Protein AF-A0A3B1D543-F1 (afdb_monomer_lite)

Secondary structure (DSSP, 8-state):
--HHHHHHHHH---BSS---HHHH-HHHHHHHHT-TTEEEEE-SSHHHHHHHHHHHHHS---EEEEEEEE-S-EES-THHHHHHHHHHHHHHHTTT-EEPPPEEEE-HHHHHHHHTTTHHHHHHHHS---HHHHHHHHHHHTHHHHHHHTT--EEE----S-BTTB--GGGSHHHHHHHHHHHHTTT-EEE-TTTT---HHHHHHHHTS---TTTTS-EETTTTTTB-TTS-B---HHHHHHHIIIIIHHHHHHHHHHH-

pLDDT: mean 94.17, std 5.95, range [61.88, 98.75]

Structure (mmCIF, N/CA/C/O backbone):
data_AF-A0A3B1D543-F1
#
_entry.id   AF-A0A3B1D543-F1
#
loop_
_atom_site.group_PDB
_atom_site.id
_atom_site.type_symbol
_atom_site.label_atom_id
_atom_site.label_alt_id
_atom_site.label_comp_id
_atom_site.label_asym_id
_atom_site.label_entity_id
_atom_site.label_seq_id
_atom_site.pdbx_PDB_ins_code
_atom_site.Cartn_x
_atom_site.Cartn_y
_atom_site.Cartn_z
_atom_site.occupancy
_atom_site.B_iso_or_equiv
_atom_site.auth_seq_id
_atom_site.auth_comp_id
_atom_site.auth_asym_id
_atom_site.auth_atom_id
_atom_site.pdbx_PDB_model_num
ATOM 1 N N . MET A 1 1 ? -8.287 19.938 5.414 1.00 77.94 1 MET A N 1
ATOM 2 C CA . MET A 1 1 ? -7.237 19.058 5.965 1.00 77.94 1 MET A CA 1
ATOM 3 C C . MET A 1 1 ? -6.739 19.646 7.271 1.00 77.94 1 MET A C 1
ATOM 5 O O . MET A 1 1 ? -6.562 20.858 7.320 1.00 77.94 1 MET A O 1
ATOM 9 N N . HIS A 1 2 ? -6.564 18.822 8.304 1.00 84.88 2 HIS A N 1
ATOM 10 C CA . HIS A 1 2 ? -6.020 19.250 9.598 1.00 84.88 2 HIS A CA 1
ATOM 11 C C . HIS A 1 2 ? -4.551 19.682 9.467 1.00 84.88 2 HIS A C 1
ATOM 13 O O . HIS A 1 2 ? -3.841 19.200 8.579 1.00 84.88 2 HIS A O 1
ATOM 19 N N . ARG A 1 3 ? -4.102 20.604 10.326 1.00 92.00 3 ARG A N 1
ATOM 20 C CA . ARG A 1 3 ? -2.751 21.189 10.271 1.00 92.00 3 ARG A CA 1
ATOM 21 C C . ARG A 1 3 ? -1.672 20.125 10.479 1.00 92.00 3 ARG A C 1
ATOM 23 O O . ARG A 1 3 ? -0.671 20.126 9.776 1.00 92.00 3 ARG A O 1
ATOM 30 N N . GLU A 1 4 ? -1.927 19.195 11.385 1.00 93.88 4 GLU A N 1
ATOM 31 C CA . GLU A 1 4 ? -1.049 18.090 11.759 1.00 93.88 4 GLU A CA 1
ATOM 32 C C . GLU A 1 4 ? -0.815 17.141 10.573 1.00 93.88 4 GLU A C 1
ATOM 34 O O . GLU A 1 4 ? 0.304 16.710 10.306 1.00 93.88 4 GLU A O 1
ATOM 39 N N . ILE A 1 5 ? -1.865 16.874 9.787 1.00 93.06 5 ILE A N 1
ATOM 40 C CA . ILE A 1 5 ? -1.767 16.061 8.567 1.00 93.06 5 ILE A CA 1
ATOM 41 C C . ILE A 1 5 ? -0.915 16.779 7.515 1.00 93.06 5 ILE A C 1
ATOM 43 O O . ILE A 1 5 ? -0.075 16.153 6.874 1.00 93.06 5 ILE A O 1
ATOM 47 N N . LEU A 1 6 ? -1.104 18.090 7.333 1.00 91.81 6 LEU A N 1
ATOM 48 C CA . LEU A 1 6 ? -0.293 18.870 6.392 1.00 91.81 6 LEU A CA 1
ATOM 49 C C . LEU A 1 6 ? 1.190 18.858 6.775 1.00 91.81 6 LEU A C 1
ATOM 51 O O . LEU A 1 6 ? 2.040 18.765 5.891 1.00 91.81 6 LEU A O 1
ATOM 55 N N . GLU A 1 7 ? 1.495 18.920 8.069 1.00 94.62 7 GLU A N 1
ATOM 56 C CA . GLU A 1 7 ? 2.861 18.844 8.583 1.00 94.62 7 GLU A CA 1
ATOM 57 C C . GLU A 1 7 ? 3.508 17.489 8.273 1.00 94.62 7 GLU A C 1
ATOM 59 O O . GLU A 1 7 ? 4.605 17.454 7.715 1.00 94.62 7 GLU A O 1
ATOM 64 N N . ILE A 1 8 ? 2.797 16.381 8.520 1.00 95.31 8 ILE A N 1
ATOM 65 C CA . ILE A 1 8 ? 3.256 15.033 8.149 1.00 95.31 8 ILE A CA 1
ATOM 66 C C . ILE A 1 8 ? 3.513 14.942 6.644 1.00 95.31 8 ILE A C 1
ATOM 68 O O . ILE A 1 8 ? 4.570 14.487 6.219 1.00 95.31 8 ILE A O 1
ATOM 72 N N . LEU A 1 9 ? 2.563 15.378 5.816 1.00 92.44 9 LEU A N 1
ATOM 73 C CA . LEU A 1 9 ? 2.660 15.211 4.365 1.00 92.44 9 LEU A CA 1
ATOM 74 C C . LEU A 1 9 ? 3.742 16.094 3.727 1.00 92.44 9 LEU A C 1
ATOM 76 O O . LEU A 1 9 ? 4.279 15.725 2.678 1.00 92.44 9 LEU A O 1
ATOM 80 N N . SER A 1 10 ? 4.058 17.229 4.360 1.00 92.12 10 SER A N 1
ATOM 81 C CA . SER A 1 10 ? 5.104 18.158 3.915 1.00 92.12 10 SER A CA 1
ATOM 82 C C . SER A 1 10 ? 6.494 17.702 4.349 1.00 92.12 10 SER A C 1
ATOM 84 O O . SER A 1 10 ? 7.403 17.670 3.525 1.00 92.12 10 SER A O 1
ATOM 86 N N . ASN A 1 11 ? 6.653 17.320 5.620 1.00 95.00 11 ASN A N 1
ATOM 87 C CA . ASN A 1 11 ? 7.953 16.942 6.180 1.00 95.00 11 ASN A CA 1
ATOM 88 C C . ASN A 1 11 ? 8.312 15.477 5.925 1.00 95.00 11 ASN A C 1
ATOM 90 O O . ASN A 1 11 ? 9.488 15.134 5.964 1.00 95.00 11 ASN A O 1
ATOM 94 N N . LYS A 1 12 ? 7.309 14.629 5.662 1.00 95.62 12 LYS A N 1
ATOM 95 C CA . LYS A 1 12 ? 7.443 13.189 5.411 1.00 95.62 12 LYS A CA 1
ATOM 96 C C . LYS A 1 12 ? 8.339 12.506 6.457 1.00 95.62 12 LYS A C 1
ATOM 98 O O . LYS A 1 12 ? 9.379 11.984 6.080 1.00 95.62 12 LYS A O 1
ATOM 103 N N . PRO A 1 13 ? 7.993 12.556 7.756 1.00 96.50 13 PRO A N 1
ATOM 104 C CA . PRO A 1 13 ? 8.809 11.942 8.808 1.00 96.50 13 PRO A CA 1
ATOM 105 C C . PRO A 1 13 ? 8.854 10.400 8.711 1.00 96.50 13 PRO A C 1
ATOM 107 O O . PRO A 1 13 ? 8.296 9.794 7.806 1.00 96.50 13 PRO A O 1
ATOM 110 N N . GLU A 1 14 ? 9.516 9.736 9.654 1.00 96.06 14 GLU A N 1
ATOM 111 C CA . GLU A 1 14 ? 9.349 8.291 9.856 1.00 96.06 14 GLU A CA 1
ATOM 112 C C . GLU A 1 14 ? 8.098 8.052 10.721 1.00 96.06 14 GLU A C 1
ATOM 114 O O . GLU A 1 14 ? 8.035 8.493 11.868 1.00 96.06 14 GLU A O 1
ATOM 119 N N . ILE A 1 15 ? 7.081 7.383 10.172 1.00 96.94 15 ILE A N 1
ATOM 120 C CA . ILE A 1 15 ? 5.836 6.997 10.853 1.00 96.94 15 ILE A CA 1
ATOM 121 C C . ILE A 1 15 ? 5.544 5.533 10.522 1.00 96.94 15 ILE A C 1
ATOM 123 O O . ILE A 1 15 ? 4.841 5.216 9.556 1.00 96.94 15 ILE A O 1
ATOM 127 N N . VAL A 1 16 ? 6.112 4.647 11.342 1.00 94.88 16 VAL A N 1
ATOM 128 C CA . VAL A 1 16 ? 5.985 3.190 11.189 1.00 94.88 16 VAL A CA 1
ATOM 129 C C . VAL A 1 16 ? 5.524 2.516 12.482 1.00 94.88 16 VAL A C 1
ATOM 131 O O . VAL A 1 16 ? 4.575 1.737 12.448 1.00 94.88 16 VAL A O 1
ATOM 134 N N . THR A 1 17 ? 6.164 2.828 13.614 1.00 91.31 17 THR A N 1
ATOM 135 C CA . THR A 1 17 ? 5.837 2.269 14.944 1.00 91.31 17 THR A CA 1
ATOM 136 C C . THR A 1 17 ? 5.579 3.338 16.010 1.00 91.31 17 THR A C 1
ATOM 138 O O . THR A 1 17 ? 4.796 3.111 16.929 1.00 91.31 17 THR A O 1
ATOM 141 N N . GLY A 1 18 ? 6.184 4.524 15.878 1.00 90.88 18 GLY A N 1
ATOM 142 C CA . GLY A 1 18 ? 5.931 5.687 16.732 1.00 90.88 18 GLY A CA 1
ATOM 143 C C . GLY A 1 18 ? 4.848 6.589 16.146 1.00 90.88 18 GLY A C 1
ATOM 144 O O . GLY A 1 18 ? 5.127 7.407 15.270 1.00 90.88 18 GLY A O 1
ATOM 145 N N . PHE A 1 19 ? 3.612 6.444 16.620 1.00 95.69 19 PHE A N 1
ATOM 146 C CA . PHE A 1 19 ? 2.484 7.249 16.157 1.00 95.69 19 PHE A CA 1
ATOM 147 C C . PHE A 1 19 ? 2.204 8.421 17.106 1.00 95.69 19 PHE A C 1
ATOM 149 O O . PHE A 1 19 ? 2.215 8.229 18.319 1.00 95.69 19 PHE A O 1
ATOM 156 N N . PRO A 1 20 ? 1.896 9.625 16.590 1.00 94.94 20 PRO A N 1
ATOM 157 C CA . PRO A 1 20 ? 1.329 10.686 17.411 1.00 94.94 20 PRO A CA 1
ATOM 158 C C . PRO A 1 20 ? 0.019 10.235 18.070 1.00 94.94 20 PRO A C 1
ATOM 160 O O . PRO A 1 20 ? -0.836 9.653 17.396 1.00 94.94 20 PRO A O 1
ATOM 163 N N . ASP A 1 21 ? -0.176 10.576 19.347 1.00 95.06 21 ASP A N 1
ATOM 164 C CA . ASP A 1 21 ? -1.349 10.153 20.132 1.00 95.06 21 ASP A CA 1
ATOM 165 C C . ASP A 1 21 ? -2.684 10.524 19.479 1.00 95.06 21 ASP A C 1
ATOM 167 O O . ASP A 1 21 ? -3.642 9.752 19.516 1.00 95.06 21 ASP A O 1
ATOM 171 N N . TRP A 1 22 ? -2.749 11.691 18.832 1.00 94.69 22 TRP A N 1
ATOM 172 C CA . TRP A 1 22 ? -3.954 12.145 18.134 1.00 94.69 22 TRP A CA 1
ATOM 173 C C . TRP A 1 22 ? -4.319 11.260 16.932 1.00 94.69 22 TRP A C 1
ATOM 175 O O . TRP A 1 22 ? -5.478 11.238 16.522 1.00 94.69 22 TRP A O 1
ATOM 185 N N . MET A 1 23 ? -3.350 10.541 16.354 1.00 95.88 23 MET A N 1
ATOM 186 C CA . MET A 1 23 ? -3.563 9.645 15.221 1.00 95.88 23 MET A CA 1
ATOM 187 C C . MET A 1 23 ? -3.809 8.211 15.687 1.00 95.88 23 MET A C 1
ATOM 189 O O . MET A 1 23 ? -4.780 7.590 15.254 1.00 95.88 23 MET A O 1
ATOM 193 N N . LEU A 1 24 ? -2.953 7.671 16.558 1.00 96.94 24 LEU A N 1
ATOM 194 C CA . LEU A 1 24 ? -3.062 6.291 17.030 1.00 96.94 24 LEU A CA 1
ATOM 195 C C . LEU A 1 24 ? -2.466 6.139 18.440 1.00 96.94 24 LEU A C 1
ATOM 197 O O . LEU A 1 24 ? -1.329 5.707 18.597 1.00 96.94 24 LEU A O 1
ATOM 201 N N . SER A 1 25 ? -3.256 6.495 19.456 1.00 96.94 25 SER A N 1
ATOM 202 C CA . SER A 1 25 ? -2.901 6.328 20.871 1.00 96.94 25 SER A CA 1
ATOM 203 C C . SER A 1 25 ? -2.820 4.858 21.299 1.00 96.94 25 SER A C 1
ATOM 205 O O . SER A 1 25 ? -3.444 3.979 20.700 1.00 96.94 25 SER A O 1
ATOM 207 N N . GLU A 1 26 ? -2.143 4.592 22.418 1.00 96.62 26 GLU A N 1
ATOM 208 C CA . GLU A 1 26 ? -2.068 3.253 23.022 1.00 96.62 26 GLU A CA 1
ATOM 209 C C . GLU A 1 26 ? -3.454 2.673 23.356 1.00 96.62 26 GLU A C 1
ATOM 211 O O . GLU A 1 26 ? -3.742 1.514 23.055 1.00 96.62 26 GLU A O 1
ATOM 216 N N . SER A 1 27 ? -4.360 3.495 23.898 1.00 97.06 27 SER A N 1
ATOM 217 C CA . SER A 1 27 ? -5.745 3.086 24.170 1.00 97.06 27 SER A CA 1
ATOM 218 C C . SER A 1 27 ? -6.479 2.644 22.903 1.00 97.06 27 SER A C 1
ATOM 220 O O . SER A 1 27 ? -7.212 1.655 22.920 1.00 97.06 27 SER A O 1
ATOM 222 N N . ARG A 1 28 ? -6.247 3.341 21.785 1.00 97.12 28 ARG A N 1
ATOM 223 C CA . ARG A 1 28 ? -6.828 3.000 20.488 1.00 97.12 28 ARG A CA 1
ATOM 224 C C . ARG A 1 28 ? -6.210 1.726 19.917 1.00 97.12 28 ARG A C 1
ATOM 226 O O . ARG A 1 28 ? -6.941 0.919 19.356 1.00 97.12 28 ARG A O 1
ATOM 233 N N . ILE A 1 29 ? -4.903 1.520 20.078 1.00 97.94 29 ILE A N 1
ATOM 234 C CA . ILE A 1 29 ? -4.229 0.275 19.679 1.00 97.94 29 ILE A CA 1
ATOM 235 C C . ILE A 1 29 ? -4.833 -0.917 20.422 1.00 97.94 29 ILE A C 1
ATOM 237 O O . ILE A 1 29 ? -5.192 -1.901 19.782 1.00 97.94 29 ILE A O 1
ATOM 241 N N . ASN A 1 30 ? -4.997 -0.821 21.744 1.00 97.75 30 ASN A N 1
ATOM 242 C CA . ASN A 1 30 ? -5.574 -1.902 22.547 1.00 97.75 30 ASN A CA 1
ATOM 243 C C . ASN A 1 30 ? -7.013 -2.218 22.128 1.00 97.75 30 ASN A C 1
ATOM 245 O O . ASN A 1 30 ? -7.348 -3.381 21.933 1.00 97.75 30 ASN A O 1
ATOM 249 N N . TYR A 1 31 ? -7.826 -1.192 21.874 1.00 97.94 31 TYR A N 1
ATOM 250 C CA . TYR A 1 31 ? -9.176 -1.385 21.349 1.00 97.94 31 TYR A CA 1
ATOM 251 C C . TYR A 1 31 ? -9.186 -2.082 19.973 1.00 97.94 31 TYR A C 1
ATOM 253 O O . TYR A 1 31 ? -9.969 -3.000 19.737 1.00 97.94 31 TYR A O 1
ATOM 261 N N . LEU A 1 32 ? -8.291 -1.687 19.060 1.00 98.06 32 LEU A N 1
ATOM 262 C CA . LEU A 1 32 ? -8.185 -2.313 17.739 1.00 98.06 32 LEU A CA 1
ATOM 263 C C . LEU A 1 32 ? -7.720 -3.775 17.820 1.00 98.06 32 LEU A C 1
ATOM 265 O O . LEU A 1 32 ? -8.229 -4.598 17.069 1.00 98.06 32 LEU A O 1
ATOM 269 N N . ARG A 1 33 ? -6.819 -4.120 18.752 1.00 97.88 33 ARG A N 1
ATOM 270 C CA . ARG A 1 33 ? -6.367 -5.510 18.976 1.00 97.88 33 ARG A CA 1
ATOM 271 C C . ARG A 1 33 ? -7.497 -6.458 19.360 1.00 97.88 33 ARG A C 1
ATOM 273 O O . ARG A 1 33 ? -7.446 -7.634 19.013 1.00 97.88 33 ARG A O 1
ATOM 280 N N . GLU A 1 34 ? -8.469 -5.947 20.105 1.00 97.38 34 GLU A N 1
ATOM 281 C CA . GLU A 1 34 ? -9.644 -6.690 20.566 1.00 97.38 34 GLU A CA 1
ATOM 282 C C . GLU A 1 34 ? -10.791 -6.667 19.546 1.00 97.38 34 GLU A C 1
ATOM 284 O O . GLU A 1 34 ? -11.802 -7.343 19.733 1.00 97.38 34 GLU A O 1
ATOM 289 N N . THR A 1 35 ? -10.653 -5.899 18.460 1.00 97.50 35 THR A N 1
ATOM 290 C CA . THR A 1 35 ? -11.693 -5.794 17.441 1.00 97.50 35 THR A CA 1
ATOM 291 C C . THR A 1 35 ? -11.685 -7.051 16.578 1.00 97.50 35 THR A C 1
ATOM 293 O O . THR A 1 35 ? -10.741 -7.315 15.833 1.00 97.50 35 THR A O 1
ATOM 296 N N . GLU A 1 36 ? -12.764 -7.821 16.678 1.00 94.62 36 GLU A N 1
ATOM 297 C CA . GLU A 1 36 ? -12.972 -9.037 15.897 1.00 94.62 36 GLU A CA 1
ATOM 298 C C . GLU A 1 36 ? -12.957 -8.733 14.392 1.00 94.62 36 GLU A C 1
ATOM 300 O O . GLU A 1 36 ? -13.520 -7.727 13.949 1.00 94.62 36 GLU A O 1
ATOM 305 N N . ASP A 1 37 ? -12.353 -9.623 13.597 1.00 96.62 37 ASP A N 1
ATOM 306 C CA . ASP A 1 37 ? -12.431 -9.569 12.133 1.00 96.62 37 ASP A CA 1
ATOM 307 C C . ASP A 1 37 ? -11.962 -8.218 11.537 1.00 96.62 37 ASP A C 1
ATOM 309 O O . ASP A 1 37 ? -12.524 -7.709 10.558 1.00 96.62 37 ASP A O 1
ATOM 313 N N . LEU A 1 38 ? -10.938 -7.611 12.153 1.00 98.44 38 LEU A N 1
ATOM 314 C CA . LEU A 1 38 ? -10.340 -6.347 11.728 1.00 98.44 38 LEU A CA 1
ATOM 315 C C . LEU A 1 38 ? -9.389 -6.538 10.539 1.00 98.44 38 LEU A C 1
ATOM 317 O O . LEU A 1 38 ? -8.399 -7.270 10.629 1.00 98.44 38 LEU A O 1
ATOM 321 N N . ALA A 1 39 ? -9.618 -5.784 9.463 1.00 98.62 39 ALA A N 1
ATOM 322 C CA . ALA A 1 39 ? -8.719 -5.697 8.313 1.00 98.62 39 ALA A CA 1
ATOM 323 C C . ALA A 1 39 ? -8.117 -4.293 8.136 1.00 98.62 39 ALA A C 1
ATOM 325 O O . ALA A 1 39 ? -8.764 -3.270 8.374 1.00 98.62 39 ALA A O 1
ATOM 326 N N . ILE A 1 40 ? -6.886 -4.229 7.634 1.00 98.75 40 ILE A N 1
ATOM 327 C CA . ILE A 1 40 ? -6.271 -2.992 7.143 1.00 98.75 40 ILE A CA 1
ATOM 328 C C . ILE A 1 40 ? -6.620 -2.826 5.664 1.00 98.75 40 ILE A C 1
ATOM 330 O O . ILE A 1 40 ? -6.445 -3.754 4.884 1.00 98.75 40 ILE A O 1
ATOM 334 N N . ALA A 1 41 ? -7.049 -1.636 5.243 1.00 98.56 41 ALA A N 1
ATOM 335 C CA . ALA A 1 41 ? -7.263 -1.329 3.828 1.00 98.56 41 ALA A CA 1
ATOM 336 C C . ALA A 1 41 ? -6.252 -0.298 3.312 1.00 98.56 41 ALA A C 1
ATOM 338 O O . ALA A 1 41 ? -6.094 0.784 3.884 1.00 98.56 41 ALA A O 1
ATOM 339 N N . GLU A 1 42 ? -5.594 -0.600 2.195 1.00 96.38 42 GLU A N 1
ATOM 340 C CA . GLU A 1 42 ? -4.835 0.379 1.420 1.00 96.38 42 GLU A CA 1
ATOM 341 C C . GLU A 1 42 ? -5.789 1.286 0.642 1.00 96.38 42 GLU A C 1
ATOM 343 O O . GLU A 1 42 ? -6.511 0.798 -0.221 1.00 96.38 42 GLU A O 1
ATOM 348 N N . ILE A 1 43 ? -5.779 2.602 0.892 1.00 93.88 43 ILE A N 1
ATOM 349 C CA . ILE A 1 43 ? -6.654 3.540 0.174 1.00 93.88 43 ILE A CA 1
ATOM 350 C C . ILE A 1 43 ? -5.850 4.466 -0.741 1.00 93.88 43 ILE A C 1
ATOM 352 O O . ILE A 1 43 ? -5.144 5.361 -0.282 1.00 93.88 43 ILE A O 1
ATOM 356 N N . ALA A 1 44 ? -6.037 4.308 -2.055 1.00 86.44 44 ALA A N 1
ATOM 357 C CA . ALA A 1 44 ? -5.372 5.127 -3.073 1.00 86.44 44 ALA A CA 1
ATOM 358 C C . ALA A 1 44 ? -6.322 5.587 -4.197 1.00 86.44 44 ALA A C 1
ATOM 360 O O . ALA A 1 44 ? -6.385 6.777 -4.533 1.00 86.44 44 ALA A O 1
ATOM 361 N N . GLY A 1 45 ? -7.106 4.662 -4.755 1.00 89.50 45 GLY A N 1
ATOM 362 C CA . GLY A 1 45 ? -7.930 4.852 -5.952 1.00 89.50 45 GLY A CA 1
ATOM 363 C C . GLY A 1 45 ? -9.291 4.154 -5.879 1.00 89.50 45 GLY A C 1
ATOM 364 O O . GLY A 1 45 ? -9.703 3.659 -4.831 1.00 89.50 45 GLY A O 1
ATOM 365 N N . ARG A 1 46 ? -10.007 4.102 -7.006 1.00 91.69 46 ARG A N 1
ATOM 366 C CA . ARG A 1 46 ? -11.288 3.378 -7.092 1.00 91.69 46 ARG A CA 1
ATOM 367 C C . ARG A 1 46 ? -11.105 1.873 -6.839 1.00 91.69 46 ARG A C 1
ATOM 369 O O . ARG A 1 46 ? -11.914 1.271 -6.143 1.00 91.69 46 ARG A O 1
ATOM 376 N N . ASP A 1 47 ? -10.009 1.297 -7.340 1.00 94.12 47 ASP A N 1
ATOM 377 C CA . ASP A 1 47 ? -9.730 -0.137 -7.241 1.00 94.12 47 ASP A CA 1
ATOM 378 C C . ASP A 1 47 ? -9.541 -0.541 -5.763 1.00 94.12 47 ASP A C 1
ATOM 380 O O . ASP A 1 47 ? -10.099 -1.542 -5.333 1.00 94.12 47 ASP A O 1
ATOM 384 N N . SER A 1 48 ? -8.906 0.292 -4.924 1.00 95.12 48 SER A N 1
ATOM 385 C CA . SER A 1 48 ? -8.855 0.041 -3.471 1.00 95.12 48 SER A CA 1
ATOM 386 C C . SER A 1 48 ? -10.233 0.034 -2.799 1.00 95.12 48 SER A C 1
ATOM 388 O O . SER A 1 48 ? -10.475 -0.768 -1.906 1.00 95.12 48 SER A O 1
ATOM 390 N N . ILE A 1 49 ? -11.162 0.891 -3.236 1.00 96.31 49 ILE A N 1
ATOM 391 C CA . ILE A 1 49 ? -12.525 0.918 -2.682 1.00 96.31 49 ILE A CA 1
ATOM 392 C C . ILE A 1 49 ? -13.273 -0.353 -3.079 1.00 96.31 49 ILE A C 1
ATOM 394 O O . ILE A 1 49 ? -13.854 -1.017 -2.225 1.00 96.31 49 ILE A O 1
ATOM 398 N N . ALA A 1 50 ? -13.224 -0.718 -4.361 1.00 96.94 50 ALA A N 1
ATOM 399 C CA . ALA A 1 50 ? -13.840 -1.944 -4.851 1.00 96.94 50 ALA A CA 1
ATOM 400 C C . ALA A 1 50 ? -13.249 -3.194 -4.181 1.00 96.94 50 ALA A C 1
ATOM 402 O O . ALA A 1 50 ? -14.001 -4.097 -3.827 1.00 96.94 50 ALA A O 1
ATOM 403 N N . ALA A 1 51 ? -11.934 -3.232 -3.953 1.00 97.81 51 ALA A N 1
ATOM 404 C CA . ALA A 1 51 ? -11.278 -4.329 -3.253 1.00 97.81 51 ALA A CA 1
ATOM 405 C C . ALA A 1 51 ? -11.796 -4.477 -1.824 1.00 97.81 51 ALA A C 1
ATOM 407 O O . ALA 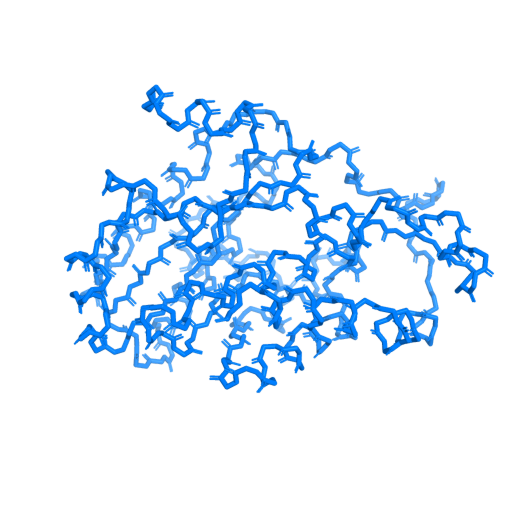A 1 51 ? -12.228 -5.564 -1.457 1.00 97.81 51 ALA A O 1
ATOM 408 N N . THR A 1 52 ? -11.852 -3.392 -1.048 1.00 98.31 52 THR A N 1
ATOM 409 C CA . THR A 1 52 ? -12.388 -3.441 0.320 1.00 98.31 52 THR A CA 1
ATOM 410 C C . THR A 1 52 ? -13.839 -3.909 0.349 1.00 98.31 52 THR A C 1
ATOM 412 O O . THR A 1 52 ? -14.193 -4.764 1.155 1.00 98.31 52 THR A O 1
ATOM 415 N N . LEU A 1 53 ? -14.683 -3.407 -0.557 1.00 97.69 53 LEU A N 1
ATOM 416 C CA . LEU A 1 53 ? -16.080 -3.842 -0.645 1.00 97.69 53 LEU A CA 1
ATOM 417 C C . LEU A 1 53 ? -16.197 -5.323 -1.001 1.00 97.69 53 LEU A C 1
ATOM 419 O O . LEU A 1 53 ? -17.045 -6.014 -0.441 1.00 97.69 53 LEU A O 1
ATOM 423 N N . LYS A 1 54 ? -15.351 -5.804 -1.919 1.00 97.31 54 LYS A N 1
ATOM 424 C CA . LYS A 1 54 ? -15.351 -7.204 -2.332 1.00 97.31 54 LYS A CA 1
ATOM 425 C C . LYS A 1 54 ? -14.859 -8.118 -1.213 1.00 97.31 54 LYS A C 1
ATOM 427 O O . LYS A 1 54 ? -15.492 -9.134 -0.969 1.00 97.31 54 LYS A O 1
ATOM 432 N N . ALA A 1 55 ? -13.798 -7.728 -0.508 1.00 97.56 55 ALA A N 1
ATOM 433 C CA . ALA A 1 55 ? -13.283 -8.453 0.650 1.00 97.56 55 ALA A CA 1
ATOM 434 C C . ALA A 1 55 ? -14.351 -8.605 1.742 1.00 97.56 55 ALA A C 1
ATOM 436 O O . ALA A 1 55 ? -14.560 -9.706 2.238 1.00 97.56 55 ALA A O 1
ATOM 437 N N . VAL A 1 56 ? -15.062 -7.518 2.061 1.00 97.06 56 VAL A N 1
ATOM 438 C CA . VAL A 1 56 ? -16.169 -7.515 3.031 1.00 97.06 56 VAL A CA 1
ATOM 439 C C . VAL A 1 56 ? -17.332 -8.403 2.587 1.00 97.06 56 VAL A C 1
ATOM 441 O O . VAL A 1 56 ? -17.954 -9.054 3.413 1.00 97.06 56 VAL A O 1
ATOM 444 N N . GLU A 1 57 ? -17.647 -8.440 1.291 1.00 94.38 57 GLU A N 1
ATOM 445 C CA . GLU A 1 57 ? -18.716 -9.298 0.766 1.00 94.38 57 GLU A CA 1
ATOM 446 C C . GLU A 1 57 ? -18.365 -10.791 0.858 1.00 94.38 57 GLU A C 1
ATOM 448 O O . GLU A 1 57 ? -19.245 -11.617 1.087 1.00 94.38 57 GLU A O 1
ATOM 453 N N . THR A 1 58 ? -17.097 -11.149 0.644 1.00 91.75 58 THR A N 1
ATOM 454 C CA . THR A 1 58 ? -16.669 -12.551 0.526 1.00 91.75 58 THR A CA 1
ATOM 455 C C . THR A 1 58 ? -16.038 -13.132 1.788 1.00 91.75 58 THR A C 1
ATOM 457 O O . THR A 1 58 ? -15.791 -14.334 1.826 1.00 91.75 58 THR A O 1
ATOM 460 N N . GLY A 1 59 ? -15.723 -12.305 2.784 1.00 87.06 59 GLY A N 1
ATOM 461 C CA . GLY A 1 59 ? -15.010 -12.704 3.995 1.00 87.06 59 GLY A CA 1
ATOM 462 C C . GLY A 1 59 ? -15.738 -12.316 5.278 1.00 87.06 59 GLY A C 1
ATOM 463 O O . GLY A 1 59 ? -16.711 -11.566 5.270 1.00 87.06 59 GLY A O 1
ATOM 464 N N . CYS A 1 60 ? -15.225 -12.807 6.403 1.00 90.38 60 CYS A N 1
ATOM 465 C CA . CYS A 1 60 ? -15.642 -12.374 7.733 1.00 90.38 60 CYS A CA 1
ATOM 466 C C . CYS A 1 60 ? -14.849 -11.113 8.097 1.00 90.38 60 CYS A C 1
ATOM 468 O O . CYS A 1 60 ? -13.853 -11.210 8.797 1.00 90.38 60 CYS A O 1
ATOM 470 N N . ILE A 1 61 ? -15.212 -9.951 7.544 1.00 97.25 61 ILE A N 1
ATOM 471 C CA . ILE A 1 61 ? -14.623 -8.655 7.926 1.00 97.25 61 ILE A CA 1
ATOM 472 C C . ILE A 1 61 ? -15.721 -7.807 8.554 1.00 97.25 61 ILE A C 1
ATOM 474 O O . ILE A 1 61 ? -16.674 -7.425 7.873 1.00 97.25 61 ILE A O 1
ATOM 478 N N . LYS A 1 62 ? -15.574 -7.497 9.844 1.00 97.00 62 LYS A N 1
ATOM 479 C CA . LYS A 1 62 ? -16.541 -6.689 10.609 1.00 97.00 62 LYS A CA 1
ATOM 480 C C . LYS A 1 62 ? -16.080 -5.253 10.797 1.00 97.00 62 LYS A C 1
ATOM 482 O O . LYS A 1 62 ? -16.912 -4.358 10.944 1.00 97.00 62 LYS A O 1
ATOM 487 N N . ALA A 1 63 ? -14.772 -5.018 10.724 1.00 98.31 63 ALA A N 1
ATOM 488 C CA . ALA A 1 63 ? -14.208 -3.688 10.835 1.00 98.31 63 ALA A CA 1
ATOM 489 C C . ALA A 1 63 ? -13.009 -3.487 9.905 1.00 98.31 63 ALA A C 1
ATOM 491 O O . ALA A 1 63 ? -12.254 -4.410 9.597 1.00 98.31 63 ALA A O 1
ATOM 492 N N . VAL A 1 64 ? -12.823 -2.248 9.460 1.00 98.75 64 VAL A N 1
ATOM 493 C CA . VAL A 1 64 ? -11.731 -1.848 8.574 1.00 98.75 64 VAL A CA 1
ATOM 494 C C . VAL A 1 64 ? -11.018 -0.631 9.147 1.00 98.75 64 VAL A C 1
ATOM 496 O O . VAL A 1 64 ? -11.655 0.355 9.518 1.00 98.75 64 VAL A O 1
ATOM 499 N N . ILE A 1 65 ? -9.687 -0.649 9.149 1.00 98.56 65 ILE A N 1
ATOM 500 C CA . ILE A 1 65 ? -8.868 0.545 9.369 1.00 98.56 65 ILE A CA 1
ATOM 501 C C . ILE A 1 65 ? -8.186 0.966 8.057 1.00 98.56 65 ILE A C 1
ATOM 503 O O . ILE A 1 65 ? -7.375 0.223 7.497 1.00 98.56 65 ILE A O 1
ATOM 507 N N . PRO A 1 66 ? -8.526 2.142 7.504 1.00 98.44 66 PRO A N 1
ATOM 508 C CA . PRO A 1 66 ? -7.907 2.613 6.279 1.00 98.44 66 PRO A CA 1
ATOM 509 C C . PRO A 1 66 ? -6.493 3.135 6.549 1.00 98.44 66 PRO A C 1
ATOM 511 O O . PRO A 1 66 ? -6.205 3.710 7.597 1.00 98.44 66 PRO A O 1
ATOM 514 N N . THR A 1 67 ? -5.611 2.986 5.566 1.00 98.44 67 THR A N 1
ATOM 515 C CA . THR A 1 67 ? -4.240 3.508 5.618 1.00 98.44 67 THR A CA 1
ATOM 516 C C . THR A 1 67 ? -3.931 4.370 4.406 1.00 98.44 67 THR A C 1
ATOM 518 O O . THR A 1 67 ? -4.311 4.042 3.277 1.00 98.44 67 THR A O 1
ATOM 521 N N . ILE A 1 68 ? -3.199 5.456 4.644 1.00 96.94 68 ILE A N 1
ATOM 522 C CA . ILE A 1 68 ? -2.655 6.353 3.620 1.00 96.94 68 ILE A CA 1
ATOM 523 C C . ILE A 1 68 ? -1.134 6.310 3.753 1.00 96.94 68 ILE A C 1
ATOM 525 O O . ILE A 1 68 ? -0.620 6.538 4.842 1.00 96.94 68 ILE A O 1
ATOM 529 N N . VAL A 1 69 ? -0.416 6.032 2.665 1.00 96.62 69 VAL A N 1
ATOM 530 C CA . VAL A 1 69 ? 1.054 5.959 2.673 1.00 96.62 69 VAL A CA 1
ATOM 531 C C . VAL A 1 69 ? 1.641 7.081 1.819 1.00 96.62 69 VAL A C 1
ATOM 533 O O . VAL A 1 69 ? 1.083 7.392 0.766 1.00 96.62 69 VAL A O 1
ATOM 536 N N . TYR A 1 70 ? 2.758 7.676 2.249 1.00 96.06 70 TYR A N 1
ATOM 537 C CA . TYR A 1 70 ? 3.555 8.606 1.437 1.00 96.06 70 TYR A CA 1
ATOM 538 C C . TYR A 1 70 ? 4.951 8.055 1.113 1.00 96.06 70 TYR A C 1
ATOM 540 O O . TYR A 1 70 ? 5.551 7.356 1.916 1.00 96.06 70 TYR A O 1
ATOM 548 N N . SER A 1 71 ? 5.483 8.416 -0.056 1.00 90.25 71 SER A N 1
ATOM 549 C CA . SER A 1 71 ? 6.754 7.936 -0.628 1.00 90.25 71 SER A CA 1
ATOM 550 C C . SER A 1 71 ? 7.664 9.051 -1.159 1.00 90.25 71 SER A C 1
ATOM 552 O O . SER A 1 71 ? 8.751 8.792 -1.662 1.00 90.25 71 SER A O 1
ATOM 554 N N . GLY A 1 72 ? 7.218 10.311 -1.112 1.00 88.69 72 GLY A N 1
ATOM 555 C CA . GLY A 1 72 ? 7.987 11.458 -1.615 1.00 88.69 72 GLY A CA 1
ATOM 556 C C . GLY A 1 72 ? 7.796 11.738 -3.103 1.00 88.69 72 GLY A C 1
ATOM 557 O O . GLY A 1 72 ? 8.158 12.812 -3.573 1.00 88.69 72 GLY A O 1
ATOM 558 N N . THR A 1 73 ? 7.174 10.814 -3.834 1.00 93.62 73 THR A N 1
ATOM 559 C CA . THR A 1 73 ? 6.915 10.948 -5.275 1.00 93.62 73 THR A CA 1
ATOM 560 C C . THR A 1 73 ? 5.538 11.528 -5.599 1.00 93.62 73 THR A C 1
ATOM 562 O O . THR A 1 73 ? 5.228 11.781 -6.767 1.00 93.62 73 THR A O 1
ATOM 565 N N . GLU A 1 74 ? 4.697 11.713 -4.582 1.00 93.81 74 GLU A N 1
ATOM 566 C CA . GLU A 1 74 ? 3.326 12.177 -4.733 1.00 93.81 74 GLU A CA 1
ATOM 567 C C . GLU A 1 74 ? 3.227 13.677 -4.999 1.00 93.81 74 GLU A C 1
ATOM 569 O O . GLU A 1 74 ? 3.867 14.486 -4.326 1.00 93.81 74 GLU A O 1
ATOM 574 N N . PHE A 1 75 ? 2.306 14.062 -5.880 1.00 92.94 75 PHE A N 1
ATOM 575 C CA . PHE A 1 75 ? 1.889 15.450 -6.042 1.00 92.94 75 PHE A CA 1
ATOM 576 C C . PHE A 1 75 ? 0.384 15.568 -6.319 1.00 92.94 75 PHE A C 1
ATOM 578 O O . PHE A 1 75 ? -0.303 14.601 -6.666 1.00 92.94 75 PHE A O 1
ATOM 585 N N . GLY A 1 76 ? -0.136 16.786 -6.153 1.00 92.12 76 GLY A N 1
ATOM 586 C CA . GLY A 1 76 ? -1.548 17.113 -6.339 1.00 92.12 76 GLY A CA 1
ATOM 587 C C . GLY A 1 76 ? -2.321 17.244 -5.025 1.00 92.12 76 GLY A C 1
ATOM 588 O O . GLY A 1 76 ? -1.770 17.592 -3.983 1.00 92.12 76 GLY A O 1
ATOM 589 N N . ASN A 1 77 ? -3.636 17.022 -5.086 1.00 91.31 77 ASN A N 1
ATOM 590 C CA . ASN A 1 77 ? -4.535 17.284 -3.963 1.00 91.31 77 ASN A CA 1
ATOM 591 C C . ASN A 1 77 ? -4.561 16.113 -2.963 1.00 91.31 77 ASN A C 1
ATOM 593 O O . ASN A 1 77 ? -5.209 15.092 -3.198 1.00 91.31 77 ASN A O 1
ATOM 597 N N . TRP A 1 78 ? -3.933 16.303 -1.804 1.00 91.69 78 TRP A N 1
ATOM 598 C CA . TRP A 1 78 ? -3.920 15.324 -0.716 1.00 91.69 78 TRP A CA 1
ATOM 599 C C . TRP A 1 78 ? -5.270 15.116 -0.016 1.00 91.69 78 TRP A C 1
ATOM 601 O O . TRP A 1 78 ? -5.388 14.191 0.777 1.00 91.69 78 TRP A O 1
ATOM 611 N N . ASN A 1 79 ? -6.317 15.899 -0.303 1.00 92.06 79 ASN A N 1
ATOM 612 C CA . ASN A 1 79 ? -7.662 15.594 0.209 1.00 92.06 79 ASN A CA 1
ATOM 613 C C . ASN A 1 79 ? -8.278 14.358 -0.474 1.00 92.06 79 ASN A C 1
ATOM 615 O O . ASN A 1 79 ? -9.189 13.744 0.075 1.00 92.06 79 ASN A O 1
ATOM 619 N N . ARG A 1 80 ? -7.767 13.948 -1.646 1.00 92.31 80 ARG A N 1
ATOM 620 C CA . ARG A 1 80 ? -8.348 12.855 -2.441 1.00 92.31 80 ARG A CA 1
ATOM 621 C C . ARG A 1 80 ? -8.441 11.513 -1.704 1.00 92.31 80 ARG A C 1
ATOM 623 O O . ARG A 1 80 ? -9.465 10.859 -1.866 1.00 92.31 80 ARG A O 1
ATOM 630 N N . PRO A 1 81 ? -7.444 11.032 -0.938 1.00 93.69 81 PRO A N 1
ATOM 631 C CA . PRO A 1 81 ? -7.610 9.813 -0.146 1.00 93.69 81 PRO A CA 1
ATOM 632 C C . PRO A 1 81 ? -8.694 9.946 0.934 1.00 93.69 81 PRO A C 1
ATOM 634 O O . PRO A 1 81 ? -9.476 9.021 1.120 1.00 93.69 81 PRO A O 1
ATOM 637 N N . PHE A 1 82 ? -8.816 11.108 1.583 1.00 94.25 82 PHE A N 1
ATOM 638 C CA . PHE A 1 82 ? -9.836 11.346 2.614 1.00 94.25 82 PHE A CA 1
ATOM 639 C C . PHE A 1 82 ? -11.257 11.374 2.038 1.00 94.25 82 PHE A C 1
ATOM 641 O O . PHE A 1 82 ? -12.161 10.774 2.613 1.00 94.25 82 PHE A O 1
ATOM 648 N N . GLU A 1 83 ? -11.450 11.984 0.864 1.00 94.12 83 GLU A N 1
ATOM 649 C CA . GLU A 1 83 ? -12.719 11.926 0.118 1.00 94.12 83 GLU A CA 1
ATOM 650 C C . GLU A 1 83 ? -13.129 10.469 -0.176 1.00 94.12 83 GLU A C 1
ATOM 652 O O . GLU A 1 83 ? -14.291 10.091 -0.026 1.00 94.12 83 GLU A O 1
ATOM 657 N N . LYS A 1 84 ? -12.160 9.617 -0.539 1.00 94.00 84 LYS A N 1
ATOM 658 C CA . LYS A 1 84 ? -12.391 8.184 -0.780 1.00 94.00 84 LYS A CA 1
ATOM 659 C C . LYS A 1 84 ? -12.746 7.425 0.492 1.00 94.00 84 LYS A C 1
ATOM 661 O O . LYS A 1 84 ? -13.616 6.564 0.450 1.00 94.00 84 LYS A O 1
ATOM 666 N N . ILE A 1 85 ? -12.099 7.743 1.611 1.00 96.38 85 ILE A N 1
ATOM 667 C CA . ILE A 1 85 ? -12.409 7.149 2.918 1.00 96.38 85 ILE A CA 1
ATOM 668 C C . ILE A 1 85 ? -13.825 7.531 3.355 1.00 96.38 85 ILE A C 1
ATOM 670 O O . ILE A 1 85 ? -14.563 6.671 3.828 1.00 96.38 85 ILE A O 1
ATOM 674 N N . ALA A 1 86 ? -14.241 8.782 3.144 1.00 95.75 86 ALA A N 1
ATOM 675 C CA . ALA A 1 86 ? -15.610 9.214 3.421 1.00 95.75 86 ALA A CA 1
ATOM 676 C C . ALA A 1 86 ? -16.630 8.419 2.589 1.00 95.75 86 ALA A C 1
ATOM 678 O O . ALA A 1 86 ? -17.604 7.900 3.130 1.00 95.75 86 ALA A O 1
ATOM 679 N N . LEU A 1 87 ? -16.360 8.227 1.297 1.00 94.94 87 LEU A N 1
ATOM 680 C CA . LEU A 1 87 ? -17.182 7.370 0.446 1.00 94.94 87 LEU A CA 1
ATOM 681 C C . LEU A 1 87 ? -17.194 5.907 0.922 1.00 94.94 87 LEU A C 1
ATOM 683 O O . LEU A 1 87 ? -18.254 5.286 0.991 1.00 94.94 87 LEU A O 1
ATOM 687 N N . LEU A 1 88 ? -16.034 5.344 1.266 1.00 97.06 88 LEU A N 1
ATOM 688 C CA . LEU A 1 88 ? -15.946 3.983 1.792 1.00 97.06 88 LEU A CA 1
ATOM 689 C C . LEU A 1 88 ? -16.806 3.829 3.050 1.00 97.06 88 LEU A C 1
ATOM 691 O O . LEU A 1 88 ? -17.530 2.844 3.171 1.00 97.06 88 LEU A O 1
ATOM 695 N N . ARG A 1 89 ? -16.794 4.829 3.938 1.00 97.81 89 ARG A N 1
ATOM 696 C CA . ARG A 1 89 ? -17.612 4.867 5.156 1.00 97.81 89 ARG A CA 1
ATOM 697 C C . ARG A 1 89 ? -19.097 4.735 4.845 1.00 97.81 89 ARG A C 1
ATOM 699 O O . ARG A 1 89 ? -19.783 3.928 5.464 1.00 97.81 89 ARG A O 1
ATOM 706 N N . GLU A 1 90 ? -19.596 5.494 3.870 1.00 96.12 90 GLU A N 1
ATOM 707 C CA . GLU A 1 90 ? -20.997 5.413 3.440 1.00 96.12 90 GLU A CA 1
ATOM 708 C C . GLU A 1 90 ? -21.360 4.021 2.909 1.00 96.12 90 GLU A C 1
ATOM 710 O O . GLU A 1 90 ? -22.452 3.513 3.174 1.00 96.12 90 GLU A O 1
ATOM 715 N N . LEU A 1 91 ? -20.456 3.403 2.144 1.00 96.44 91 LEU A N 1
ATOM 716 C CA . LEU A 1 91 ? -20.686 2.102 1.517 1.00 96.44 91 LEU A CA 1
ATOM 717 C C . LEU A 1 91 ? -20.591 0.941 2.518 1.00 96.44 91 LEU A C 1
ATOM 719 O O . LEU A 1 91 ? -21.371 -0.008 2.406 1.00 96.44 91 LEU A O 1
ATOM 723 N N . LEU A 1 92 ? -19.688 1.020 3.498 1.00 97.12 92 LEU A N 1
ATOM 724 C CA . LEU A 1 92 ? -19.531 0.020 4.559 1.00 97.12 92 LEU A CA 1
ATOM 725 C C . LEU A 1 92 ? -20.620 0.120 5.627 1.00 97.12 92 LEU A C 1
ATOM 727 O O . LEU A 1 92 ? -21.130 -0.909 6.062 1.00 97.12 92 LEU A O 1
ATOM 731 N N . LYS A 1 93 ? -21.092 1.331 5.953 1.00 96.00 93 LYS A N 1
ATOM 732 C CA . LYS A 1 93 ? -22.220 1.519 6.879 1.00 96.00 93 LYS A CA 1
ATOM 733 C C . LYS A 1 93 ? -23.470 0.757 6.427 1.00 96.00 93 LYS A C 1
ATOM 735 O O . LYS A 1 93 ? -24.168 0.169 7.243 1.00 96.00 93 LYS A O 1
ATOM 740 N N . LYS A 1 94 ? -23.734 0.716 5.116 1.00 93.44 94 LYS A N 1
ATOM 741 C CA . LYS A 1 94 ? -24.850 -0.056 4.529 1.00 93.44 94 LYS A CA 1
ATOM 742 C C . LYS A 1 94 ? -24.691 -1.575 4.669 1.00 93.44 94 LYS A C 1
ATOM 744 O O . LYS A 1 94 ? -25.656 -2.296 4.454 1.00 93.44 94 LYS A O 1
ATOM 749 N N . ARG A 1 95 ? -23.484 -2.045 4.986 1.00 94.69 95 ARG A N 1
ATOM 750 C CA . ARG A 1 95 ? -23.112 -3.456 5.152 1.00 94.69 95 ARG A CA 1
ATOM 751 C C . ARG A 1 95 ? -22.904 -3.838 6.620 1.00 94.69 95 ARG A C 1
ATOM 753 O O . ARG A 1 95 ? -22.531 -4.969 6.884 1.00 94.69 95 ARG A O 1
ATOM 760 N N . GLY A 1 96 ? -23.132 -2.910 7.556 1.00 95.75 96 GLY A N 1
ATOM 761 C CA . GLY A 1 96 ? -22.895 -3.150 8.980 1.00 95.75 96 GLY A CA 1
ATOM 762 C C . GLY A 1 96 ? -21.419 -3.350 9.331 1.00 95.75 96 GLY A C 1
ATOM 763 O O . GLY A 1 96 ? -21.135 -4.033 10.305 1.00 95.75 96 GLY A O 1
ATOM 764 N N . VAL A 1 97 ? -20.502 -2.791 8.532 1.00 97.94 97 VAL A N 1
ATOM 765 C CA . VAL A 1 97 ? -19.055 -2.859 8.776 1.00 97.94 97 VAL A CA 1
ATOM 766 C C . VAL A 1 97 ? -18.554 -1.519 9.283 1.00 97.94 97 VAL A C 1
ATOM 768 O O . VAL A 1 97 ? -18.811 -0.475 8.669 1.00 97.94 97 VAL A O 1
ATOM 771 N N . ASP A 1 98 ? -17.805 -1.563 10.379 1.00 97.62 98 ASP A N 1
ATOM 772 C CA . ASP A 1 98 ? -17.210 -0.381 10.981 1.00 97.62 98 ASP A CA 1
ATOM 773 C C . ASP A 1 98 ? -15.984 0.081 10.190 1.00 97.62 98 ASP A C 1
ATOM 775 O O . ASP A 1 98 ? -15.169 -0.713 9.721 1.00 97.62 98 ASP A O 1
ATOM 779 N N . LEU A 1 99 ? -15.841 1.397 10.037 1.00 98.38 99 LEU A N 1
ATOM 780 C CA . LEU A 1 99 ? -14.656 2.005 9.440 1.00 98.38 99 LEU A CA 1
ATOM 781 C C . LEU A 1 99 ? -14.005 2.932 10.462 1.00 98.38 99 LEU A C 1
ATOM 783 O O . LEU A 1 99 ? -14.614 3.912 10.896 1.00 98.38 99 LEU A O 1
ATOM 787 N N . PHE A 1 100 ? -12.761 2.652 10.820 1.00 98.31 100 PHE A N 1
ATOM 788 C CA . PHE A 1 100 ? -11.983 3.489 11.725 1.00 98.31 100 PHE A CA 1
ATOM 789 C C . PHE A 1 100 ? -11.407 4.726 11.029 1.00 98.31 100 PHE A C 1
ATOM 791 O O . PHE A 1 100 ? -11.369 4.817 9.800 1.00 98.31 100 PHE A O 1
ATOM 798 N N . GLU A 1 101 ? -10.929 5.688 11.822 1.00 96.75 101 GLU A N 1
ATOM 799 C CA . GLU A 1 101 ? -10.169 6.820 11.285 1.00 96.75 101 GLU A CA 1
ATOM 800 C C . GLU A 1 101 ? -8.862 6.348 10.632 1.00 96.75 101 GLU A C 1
ATOM 802 O O . GLU A 1 101 ? -8.231 5.418 11.149 1.00 96.75 101 GLU A O 1
ATOM 807 N N . PRO A 1 102 ? -8.433 6.969 9.521 1.00 97.00 102 PRO A N 1
ATOM 808 C CA . PRO A 1 102 ? -7.253 6.525 8.801 1.00 97.00 102 PRO A CA 1
ATOM 809 C C . PRO A 1 102 ? -5.965 6.688 9.598 1.00 97.00 102 PRO A C 1
ATOM 811 O O . PRO A 1 102 ? -5.791 7.661 10.329 1.00 97.00 102 PRO A O 1
ATOM 814 N N . VAL A 1 103 ? -5.031 5.767 9.369 1.00 97.94 103 VAL A N 1
ATOM 815 C CA . VAL A 1 103 ? -3.648 5.872 9.844 1.00 97.94 103 VAL A CA 1
ATOM 816 C C . VAL A 1 103 ? -2.760 6.284 8.677 1.00 97.94 103 VAL A C 1
ATOM 818 O O . VAL A 1 103 ? -2.783 5.665 7.609 1.00 97.94 103 VAL A O 1
ATOM 821 N N . ILE A 1 104 ? -1.988 7.350 8.868 1.00 97.56 104 ILE A N 1
ATOM 822 C CA . ILE A 1 104 ? -0.988 7.787 7.897 1.00 97.56 104 ILE A CA 1
ATOM 823 C C . ILE A 1 104 ? 0.325 7.085 8.227 1.00 97.56 104 ILE A C 1
ATOM 825 O O . ILE A 1 104 ? 0.768 7.108 9.371 1.00 97.56 104 ILE A O 1
ATOM 829 N N . LEU A 1 105 ? 0.935 6.471 7.222 1.00 97.69 105 LEU A N 1
ATOM 830 C CA . LEU A 1 105 ? 2.195 5.747 7.325 1.00 97.69 105 LEU A CA 1
ATOM 831 C C . LEU A 1 105 ? 3.216 6.363 6.376 1.00 97.69 105 LEU A C 1
ATOM 833 O O . LEU A 1 105 ? 2.868 6.845 5.294 1.00 97.69 105 LEU A O 1
ATOM 837 N N . GLY A 1 106 ? 4.484 6.298 6.745 1.00 97.06 106 GLY A N 1
ATOM 838 C CA . GLY A 1 106 ? 5.549 6.641 5.821 1.00 97.06 106 GLY A CA 1
ATOM 839 C C . GLY A 1 106 ? 6.928 6.382 6.395 1.00 97.06 106 GLY A C 1
ATOM 840 O O . GLY A 1 106 ? 7.122 6.360 7.601 1.00 97.06 106 GLY A O 1
ATOM 841 N N . SER A 1 107 ? 7.864 6.105 5.502 1.00 97.19 107 SER A N 1
ATOM 842 C CA . SER A 1 107 ? 9.253 5.822 5.837 1.00 97.19 107 SER A CA 1
ATOM 843 C C . SER A 1 107 ? 10.091 6.193 4.626 1.00 97.19 107 SER A C 1
ATOM 845 O O . SER A 1 107 ? 10.223 5.385 3.694 1.00 97.19 107 SER A O 1
ATOM 847 N N . PRO A 1 108 ? 10.565 7.450 4.562 1.00 96.50 108 PRO A N 1
ATOM 848 C CA . PRO A 1 108 ? 11.514 7.867 3.546 1.00 96.50 108 PRO A CA 1
ATOM 849 C C . PRO A 1 108 ? 12.715 6.933 3.454 1.00 96.50 108 PRO A C 1
ATOM 851 O O . PRO A 1 108 ? 13.156 6.656 2.341 1.00 96.50 108 PRO A O 1
ATOM 854 N N . GLU A 1 109 ? 13.218 6.420 4.582 1.00 95.81 109 GLU A N 1
ATOM 855 C CA . GLU A 1 109 ? 14.374 5.528 4.603 1.00 95.81 109 GLU A CA 1
ATOM 856 C C . GLU A 1 109 ? 14.075 4.198 3.905 1.00 95.81 109 GLU A C 1
ATOM 858 O O . GLU A 1 109 ? 14.796 3.811 2.979 1.00 95.81 109 GLU A O 1
ATOM 863 N N . LEU A 1 110 ? 12.978 3.523 4.269 1.00 97.19 110 LEU A N 1
ATOM 864 C CA . LEU A 1 110 ? 12.588 2.267 3.628 1.00 97.19 110 LEU A CA 1
ATOM 865 C C . LEU A 1 110 ? 12.315 2.465 2.133 1.00 97.19 110 LEU A C 1
ATOM 867 O O . LEU A 1 110 ? 12.778 1.674 1.304 1.00 97.19 110 LEU A O 1
ATOM 871 N N . TRP A 1 111 ? 11.585 3.524 1.770 1.00 97.88 111 TRP A N 1
ATOM 872 C CA . TRP A 1 111 ? 11.308 3.814 0.366 1.00 97.88 111 TRP A CA 1
ATOM 873 C C . TRP A 1 111 ? 12.599 4.075 -0.414 1.00 97.88 111 TRP A C 1
ATOM 875 O O . TRP A 1 111 ? 12.797 3.521 -1.496 1.00 97.88 111 TRP A O 1
ATOM 885 N N . TRP A 1 112 ? 13.506 4.876 0.145 1.00 97.06 112 TRP A N 1
ATOM 886 C CA . TRP A 1 112 ? 14.795 5.189 -0.460 1.00 97.06 112 TRP A CA 1
ATOM 887 C C . TRP A 1 112 ? 15.654 3.942 -0.653 1.00 97.06 112 TRP A C 1
ATOM 889 O O . TRP A 1 112 ? 16.227 3.775 -1.732 1.00 97.06 112 TRP A O 1
ATOM 899 N N . MET A 1 113 ? 15.705 3.040 0.325 1.00 97.31 113 MET A N 1
ATOM 900 C CA . MET A 1 113 ? 16.454 1.788 0.203 1.00 97.31 113 MET A CA 1
ATOM 901 C C . MET A 1 113 ? 15.924 0.906 -0.931 1.00 97.31 113 MET A C 1
ATOM 903 O O . MET A 1 113 ? 16.715 0.357 -1.698 1.00 97.31 113 MET A O 1
ATOM 907 N N . LEU A 1 114 ? 14.601 0.833 -1.101 1.00 97.38 114 LEU A N 1
ATOM 908 C CA . LEU A 1 114 ? 13.966 0.025 -2.145 1.00 97.38 114 LEU A CA 1
ATOM 909 C C . LEU A 1 114 ? 13.972 0.686 -3.536 1.00 97.38 114 LEU A C 1
ATOM 911 O O . LEU A 1 114 ? 14.001 -0.022 -4.543 1.00 97.38 114 LEU A O 1
ATOM 915 N N . CYS A 1 115 ? 13.931 2.022 -3.608 1.00 96.62 115 CYS A N 1
ATOM 916 C CA . CYS A 1 115 ? 13.595 2.757 -4.839 1.00 96.62 115 CYS A CA 1
ATOM 917 C C . CYS A 1 115 ? 14.609 3.830 -5.269 1.00 96.62 115 CYS A C 1
ATOM 919 O O . CYS A 1 115 ? 14.476 4.404 -6.352 1.00 96.62 115 CYS A O 1
ATOM 921 N N . GLY A 1 116 ? 15.586 4.182 -4.440 1.00 94.31 116 GLY A N 1
ATOM 922 C CA . GLY A 1 116 ? 16.470 5.322 -4.707 1.00 94.31 116 GLY A CA 1
ATOM 923 C C . GLY A 1 116 ? 17.948 4.991 -4.576 1.00 94.31 116 GLY A C 1
ATOM 924 O O . GLY A 1 116 ? 18.745 5.312 -5.454 1.00 94.31 116 GLY A O 1
ATOM 925 N N . ARG A 1 117 ? 18.337 4.325 -3.490 1.00 96.19 117 ARG A N 1
ATOM 926 C CA . ARG A 1 117 ? 19.739 4.183 -3.091 1.00 96.19 117 ARG A CA 1
ATOM 927 C C . ARG A 1 117 ? 20.606 3.429 -4.102 1.00 96.19 117 ARG A C 1
ATOM 929 O O . ARG A 1 117 ? 21.791 3.748 -4.243 1.00 96.19 117 ARG A O 1
ATOM 936 N N . HIS A 1 118 ? 20.030 2.430 -4.767 1.00 96.00 118 HIS A N 1
ATOM 937 C CA . HIS A 1 118 ? 20.762 1.455 -5.580 1.00 96.00 118 HIS A CA 1
ATOM 938 C C . HIS A 1 118 ? 20.432 1.518 -7.078 1.00 96.00 118 HIS A C 1
ATOM 940 O O . HIS A 1 118 ? 20.814 0.611 -7.808 1.00 96.00 118 HIS A O 1
ATOM 946 N N . THR A 1 119 ? 19.773 2.570 -7.574 1.00 95.00 119 THR A N 1
ATOM 947 C CA . THR A 1 119 ? 19.271 2.644 -8.967 1.00 95.00 119 THR A CA 1
ATOM 948 C C . THR A 1 119 ? 20.305 2.243 -10.032 1.00 95.00 119 THR A C 1
ATOM 950 O O . THR A 1 119 ? 20.033 1.375 -10.862 1.00 95.00 119 THR A O 1
ATOM 953 N N . ALA A 1 120 ? 21.518 2.806 -9.978 1.00 95.88 120 ALA A N 1
ATOM 954 C CA . ALA A 1 120 ? 22.592 2.505 -10.928 1.00 95.88 120 ALA A CA 1
ATOM 955 C C . ALA A 1 120 ? 23.059 1.039 -10.856 1.00 95.88 120 ALA A C 1
ATOM 957 O O . ALA A 1 120 ? 23.299 0.403 -11.883 1.00 95.88 120 ALA A O 1
ATOM 958 N N . GLN A 1 121 ? 23.163 0.492 -9.644 1.00 96.38 121 GLN A N 1
ATOM 959 C CA . GLN A 1 121 ? 23.551 -0.900 -9.422 1.00 96.38 121 GLN A CA 1
ATOM 960 C C . GLN A 1 121 ? 22.462 -1.857 -9.914 1.00 96.38 121 GLN A C 1
ATOM 962 O O . GLN A 1 121 ? 22.772 -2.809 -10.620 1.00 96.38 121 GLN A O 1
ATOM 967 N N . LEU A 1 122 ? 21.198 -1.587 -9.585 1.00 95.75 122 LEU A N 1
ATOM 968 C CA . LEU A 1 122 ? 20.058 -2.418 -9.977 1.00 95.75 122 LEU A CA 1
ATOM 969 C C . LEU A 1 122 ? 19.921 -2.479 -11.500 1.00 95.75 122 LEU A C 1
ATOM 971 O O . LEU A 1 122 ? 19.802 -3.570 -12.053 1.00 95.75 122 LEU A O 1
ATOM 975 N N . SER A 1 123 ? 20.054 -1.330 -12.173 1.00 94.94 123 SER A N 1
ATOM 976 C CA . SER A 1 123 ? 20.064 -1.262 -13.638 1.00 94.94 123 SER A CA 1
ATOM 977 C C . SER A 1 123 ? 21.172 -2.132 -14.242 1.00 94.94 123 SER A C 1
ATOM 979 O O . SER A 1 123 ? 20.915 -2.944 -15.129 1.00 94.94 123 SER A O 1
ATOM 981 N N . LYS A 1 124 ? 22.397 -2.049 -13.700 1.00 96.19 124 LYS A N 1
ATOM 982 C CA . LYS A 1 124 ? 23.532 -2.866 -14.156 1.00 96.19 124 LYS A CA 1
ATOM 983 C C . LYS A 1 124 ? 23.335 -4.365 -13.894 1.00 96.19 124 LYS A C 1
ATOM 985 O O . LYS A 1 124 ? 23.699 -5.175 -14.739 1.00 96.19 124 LYS A O 1
ATOM 990 N N . THR A 1 125 ? 22.807 -4.740 -12.731 1.00 96.38 125 THR A N 1
ATOM 991 C CA . THR A 1 125 ? 22.702 -6.144 -12.296 1.00 96.38 125 THR A CA 1
ATOM 992 C C . THR A 1 125 ? 21.555 -6.891 -12.972 1.00 96.38 125 THR A C 1
ATOM 994 O O . THR A 1 125 ? 21.708 -8.063 -13.324 1.00 96.38 125 THR A O 1
ATOM 997 N N . PHE A 1 126 ? 20.409 -6.233 -13.150 1.00 95.75 126 PHE A N 1
ATOM 998 C CA . PHE A 1 126 ? 19.201 -6.865 -13.682 1.00 95.75 126 PHE A CA 1
ATOM 999 C C . PHE A 1 126 ? 18.930 -6.508 -15.147 1.00 95.75 126 PHE A C 1
ATOM 1001 O O . PHE A 1 126 ? 18.045 -7.099 -15.758 1.00 95.75 126 PHE A O 1
ATOM 1008 N N . GLY A 1 127 ? 19.690 -5.572 -15.727 1.00 93.19 127 GLY A N 1
ATOM 1009 C CA . GLY A 1 127 ? 19.504 -5.105 -17.104 1.00 93.19 127 GLY A CA 1
ATOM 1010 C C . GLY A 1 127 ? 18.304 -4.171 -17.282 1.00 93.19 127 GLY A C 1
ATOM 1011 O O . GLY A 1 127 ? 17.982 -3.801 -18.406 1.00 93.19 127 GLY A O 1
ATOM 1012 N N . PHE A 1 128 ? 17.636 -3.792 -16.191 1.00 92.69 128 PHE A N 1
ATOM 1013 C CA . PHE A 1 128 ? 16.542 -2.828 -16.175 1.00 92.69 128 PHE A CA 1
ATOM 1014 C C . PHE A 1 128 ? 16.442 -2.175 -14.794 1.00 92.69 128 PHE A C 1
ATOM 1016 O O . PHE A 1 128 ? 16.922 -2.712 -13.793 1.00 92.69 128 PHE A O 1
ATOM 1023 N N . TYR A 1 129 ? 15.765 -1.032 -14.726 1.00 93.00 129 TYR A N 1
ATOM 1024 C CA . TYR A 1 129 ? 15.362 -0.456 -13.454 1.00 93.00 129 TYR A CA 1
ATOM 1025 C C . TYR A 1 129 ? 14.041 0.296 -13.581 1.00 93.00 129 TYR A C 1
ATOM 1027 O O . TYR A 1 129 ? 13.879 1.142 -14.455 1.00 93.00 129 TYR A O 1
ATOM 1035 N N . THR A 1 130 ? 13.119 0.023 -12.660 1.00 94.94 130 THR A N 1
ATOM 1036 C CA . THR A 1 130 ? 11.958 0.877 -12.419 1.00 94.94 130 THR A CA 1
ATOM 1037 C C . THR A 1 130 ? 11.709 0.993 -10.914 1.00 94.94 130 THR A C 1
ATOM 1039 O O . THR A 1 130 ? 11.616 -0.032 -10.233 1.00 94.94 130 THR A O 1
ATOM 1042 N N . PRO A 1 131 ? 11.543 2.211 -10.364 1.00 96.31 131 PRO A N 1
ATOM 1043 C CA . PRO A 1 131 ? 11.186 2.379 -8.959 1.00 96.31 131 PRO A CA 1
ATOM 1044 C C . PRO A 1 131 ? 9.777 1.851 -8.648 1.00 96.31 131 PRO A C 1
ATOM 1046 O O . PRO A 1 131 ? 9.453 1.652 -7.484 1.00 96.31 131 PRO A O 1
ATOM 1049 N N . CYS A 1 132 ? 8.924 1.600 -9.651 1.00 96.75 132 CYS A N 1
ATOM 1050 C CA . CYS A 1 132 ? 7.539 1.180 -9.422 1.00 96.75 132 CYS A CA 1
ATOM 1051 C C . CYS A 1 132 ? 7.435 -0.188 -8.730 1.00 96.75 132 CYS A C 1
ATOM 1053 O O . CYS A 1 132 ? 6.567 -0.352 -7.876 1.00 96.75 132 CYS A O 1
ATOM 1055 N N . LEU A 1 133 ? 8.322 -1.141 -9.051 1.00 97.50 133 LEU A N 1
ATOM 1056 C CA . LEU A 1 133 ? 8.330 -2.470 -8.421 1.00 97.50 133 LEU A CA 1
ATOM 1057 C C . LEU A 1 133 ? 8.649 -2.379 -6.922 1.00 97.50 133 LEU A C 1
ATOM 1059 O O . LEU A 1 133 ? 7.938 -2.966 -6.106 1.00 97.50 133 LEU A O 1
ATOM 1063 N N . GLY A 1 134 ? 9.691 -1.615 -6.574 1.00 97.81 134 GLY A N 1
ATOM 1064 C CA . GLY A 1 134 ? 10.101 -1.375 -5.189 1.00 97.81 134 GLY A CA 1
ATOM 1065 C C . GLY A 1 134 ? 9.109 -0.504 -4.416 1.00 97.81 134 GLY A C 1
ATOM 1066 O O . GLY A 1 134 ? 8.851 -0.766 -3.249 1.00 97.81 134 GLY A O 1
ATOM 1067 N N . CYS A 1 135 ? 8.495 0.487 -5.066 1.00 97.75 135 CYS A N 1
ATOM 1068 C CA . CYS A 1 135 ? 7.554 1.412 -4.428 1.00 97.75 135 CYS A CA 1
ATOM 1069 C C . CYS A 1 135 ? 6.247 0.711 -4.026 1.00 97.75 135 CYS A C 1
ATOM 1071 O O . CYS A 1 135 ? 5.723 0.934 -2.938 1.00 97.75 135 CYS A O 1
ATOM 1073 N N . HIS A 1 136 ? 5.744 -0.194 -4.864 1.00 97.56 136 HIS A N 1
ATOM 1074 C CA . HIS A 1 136 ? 4.575 -0.997 -4.506 1.00 97.56 136 HIS A CA 1
ATOM 1075 C C . HIS A 1 136 ? 4.904 -2.058 -3.452 1.00 97.56 136 HIS A C 1
ATOM 1077 O O . HIS A 1 136 ? 4.124 -2.239 -2.519 1.00 97.56 136 HIS A O 1
ATOM 1083 N N . LEU A 1 137 ? 6.100 -2.663 -3.502 1.00 98.56 137 LEU A N 1
ATOM 1084 C CA . LEU A 1 137 ? 6.575 -3.493 -2.393 1.00 98.56 137 LEU A CA 1
ATOM 1085 C C . LEU A 1 137 ? 6.604 -2.689 -1.086 1.00 98.56 137 LEU A C 1
ATOM 1087 O O . LEU A 1 137 ? 6.124 -3.169 -0.064 1.00 98.56 137 LEU A O 1
ATOM 1091 N N . TYR A 1 138 ? 7.120 -1.460 -1.124 1.00 98.44 138 TYR A N 1
ATOM 1092 C CA . TYR A 1 138 ? 7.162 -0.540 0.009 1.00 98.44 138 TYR A CA 1
ATOM 1093 C C . TYR A 1 138 ? 5.773 -0.285 0.610 1.00 98.44 138 TYR A C 1
ATOM 1095 O O . TYR A 1 138 ? 5.612 -0.400 1.825 1.00 98.44 138 TYR A O 1
ATOM 1103 N N . PHE A 1 139 ? 4.767 0.001 -0.223 1.00 97.75 139 PHE A N 1
ATOM 1104 C CA . PHE A 1 139 ? 3.397 0.224 0.242 1.00 97.75 139 PHE A CA 1
ATOM 1105 C C . PHE A 1 139 ? 2.844 -0.980 1.013 1.00 97.75 139 PHE A C 1
ATOM 1107 O O . PHE A 1 139 ? 2.213 -0.802 2.057 1.00 97.75 139 PHE A O 1
ATOM 1114 N N . HIS A 1 140 ? 3.112 -2.207 0.573 1.00 98.06 140 HIS A N 1
ATOM 1115 C CA . HIS A 1 140 ? 2.708 -3.402 1.325 1.00 98.06 140 HIS A CA 1
ATOM 1116 C C . HIS A 1 140 ? 3.540 -3.593 2.593 1.00 98.06 140 HIS A C 1
ATOM 1118 O O . HIS A 1 140 ? 3.004 -3.837 3.672 1.00 98.06 140 HIS A O 1
ATOM 1124 N N . THR A 1 141 ? 4.852 -3.413 2.470 1.00 98.06 141 THR A N 1
ATOM 1125 C CA . THR A 1 141 ? 5.838 -3.640 3.532 1.00 98.06 141 THR A CA 1
ATOM 1126 C C . THR A 1 141 ? 5.578 -2.760 4.754 1.00 98.06 141 THR A C 1
ATOM 1128 O O . THR A 1 141 ? 5.548 -3.255 5.878 1.00 98.06 141 THR A O 1
ATOM 1131 N N . ILE A 1 142 ? 5.322 -1.463 4.557 1.00 97.62 142 ILE A N 1
ATOM 1132 C CA . ILE A 1 142 ? 5.163 -0.509 5.666 1.00 97.62 142 ILE A CA 1
ATOM 1133 C C . ILE A 1 142 ? 3.916 -0.758 6.529 1.00 97.62 142 ILE A C 1
ATOM 1135 O O . ILE A 1 142 ? 3.816 -0.264 7.649 1.00 97.62 142 ILE A O 1
ATOM 1139 N N . ARG A 1 143 ? 2.954 -1.542 6.034 1.00 98.00 143 ARG A N 1
ATOM 1140 C CA . ARG A 1 143 ? 1.745 -1.908 6.785 1.00 98.00 143 ARG A CA 1
ATOM 1141 C C . ARG A 1 143 ? 1.977 -3.066 7.748 1.00 98.00 143 ARG A C 1
ATOM 1143 O O . ARG A 1 143 ? 1.159 -3.258 8.645 1.00 98.00 143 ARG A O 1
ATOM 1150 N N . ILE A 1 144 ? 3.076 -3.808 7.594 1.00 98.50 144 ILE A N 1
ATOM 1151 C CA . ILE A 1 144 ? 3.379 -4.974 8.428 1.00 98.50 144 ILE A CA 1
ATOM 1152 C C . ILE A 1 144 ? 3.488 -4.576 9.911 1.00 98.50 144 ILE A C 1
ATOM 1154 O O . ILE A 1 144 ? 2.742 -5.158 10.703 1.00 98.50 144 ILE A O 1
ATOM 1158 N N . PRO A 1 145 ? 4.280 -3.560 10.318 1.00 98.00 145 PRO A N 1
ATOM 1159 C CA . PRO A 1 145 ? 4.375 -3.183 11.729 1.00 98.00 145 PRO A CA 1
ATOM 1160 C C . PRO A 1 145 ? 3.036 -2.739 12.318 1.00 98.00 145 PRO A C 1
ATOM 1162 O O . PRO A 1 145 ? 2.655 -3.221 13.382 1.00 98.00 145 PRO A O 1
ATOM 1165 N N . LEU A 1 146 ? 2.263 -1.921 11.589 1.00 98.19 146 LEU A N 1
ATOM 1166 C CA . LEU A 1 146 ? 0.911 -1.548 12.013 1.00 98.19 146 LEU A CA 1
ATOM 1167 C C . LEU A 1 146 ? 0.049 -2.798 12.233 1.00 98.19 146 LEU A C 1
ATOM 1169 O O . LEU A 1 146 ? -0.529 -2.942 13.303 1.00 98.19 146 LEU A O 1
ATOM 1173 N N . SER A 1 147 ? 0.010 -3.723 11.268 1.00 98.19 147 SER A N 1
ATOM 1174 C CA . SER A 1 147 ? -0.777 -4.964 11.355 1.00 98.19 147 SER A CA 1
ATOM 1175 C C . SER A 1 147 ? -0.431 -5.808 12.583 1.0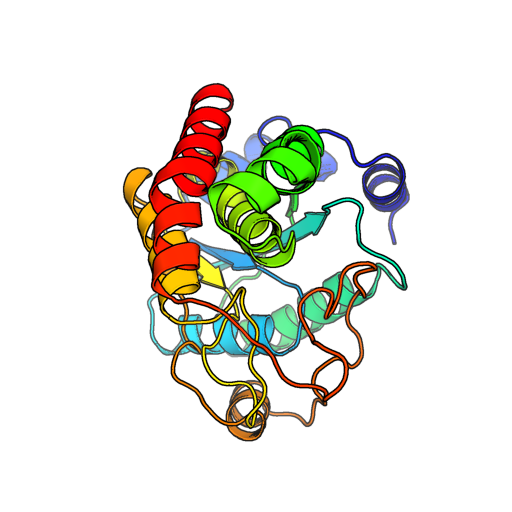0 98.19 147 SER A C 1
ATOM 1177 O O . SER A 1 147 ? -1.317 -6.344 13.244 1.00 98.19 147 SER A O 1
ATOM 1179 N N . MET A 1 148 ? 0.854 -5.876 12.942 1.00 97.62 148 MET A N 1
ATOM 1180 C CA . MET A 1 148 ? 1.322 -6.549 14.150 1.00 97.62 148 MET A CA 1
ATOM 1181 C C . MET A 1 148 ? 0.886 -5.798 15.406 1.00 97.62 148 MET A C 1
ATOM 1183 O O . MET A 1 148 ? 0.365 -6.410 16.336 1.00 97.62 148 MET A O 1
ATOM 1187 N N . MET A 1 149 ? 1.026 -4.471 15.417 1.00 97.06 149 MET A N 1
ATOM 1188 C CA . MET A 1 149 ? 0.639 -3.636 16.550 1.00 97.06 149 MET A CA 1
ATOM 1189 C C . MET A 1 149 ? -0.848 -3.731 16.872 1.00 97.06 149 MET A C 1
ATOM 1191 O O . MET A 1 149 ? -1.175 -3.783 18.051 1.00 97.06 149 MET A O 1
ATOM 1195 N N . ILE A 1 150 ? -1.734 -3.787 15.876 1.00 97.88 150 ILE A N 1
ATOM 1196 C CA . ILE A 1 150 ? -3.193 -3.851 16.083 1.00 97.88 150 ILE A CA 1
ATOM 1197 C C . ILE A 1 150 ? -3.775 -5.265 15.955 1.00 97.88 150 ILE A C 1
ATOM 1199 O O . ILE A 1 150 ? -4.987 -5.408 15.881 1.00 97.88 150 ILE A O 1
ATOM 1203 N N . ASN A 1 151 ? -2.927 -6.298 15.909 1.00 97.31 151 ASN A N 1
ATOM 1204 C CA . ASN A 1 151 ? -3.328 -7.702 15.761 1.00 97.31 151 ASN A CA 1
ATOM 1205 C C . ASN A 1 151 ? -4.278 -7.978 14.571 1.00 97.31 151 ASN A C 1
ATOM 1207 O O . ASN A 1 151 ? -5.150 -8.840 14.632 1.00 97.31 151 ASN A O 1
ATOM 1211 N N . SER A 1 152 ? -4.108 -7.240 13.472 1.00 97.69 152 SER A N 1
ATOM 1212 C CA . SER A 1 152 ? -4.860 -7.461 12.237 1.00 97.69 152 SER A CA 1
ATOM 1213 C C . SER A 1 152 ? -4.044 -8.356 11.311 1.00 97.69 152 SER A C 1
ATOM 1215 O O . SER A 1 152 ? -2.920 -8.016 10.940 1.00 97.69 152 SER A O 1
ATOM 1217 N N . HIS A 1 153 ? -4.601 -9.505 10.932 1.00 97.25 153 HIS A N 1
ATOM 1218 C CA . HIS A 1 153 ? -3.920 -10.460 10.053 1.00 97.25 153 HIS A CA 1
ATOM 1219 C C . HIS A 1 153 ? -4.137 -10.174 8.562 1.00 97.25 153 HIS A C 1
ATOM 1221 O O . HIS A 1 153 ? -3.349 -10.641 7.743 1.00 97.25 153 HIS A O 1
ATOM 1227 N N . ILE A 1 154 ? -5.170 -9.402 8.207 1.00 98.38 154 ILE A N 1
ATOM 1228 C CA . ILE A 1 154 ? -5.596 -9.178 6.821 1.00 98.38 154 ILE A CA 1
ATOM 1229 C C . ILE A 1 154 ? -5.252 -7.752 6.389 1.00 98.38 154 ILE A C 1
ATOM 1231 O O . ILE A 1 154 ? -5.701 -6.776 6.992 1.00 98.38 154 ILE A O 1
ATOM 1235 N N . ILE A 1 155 ? -4.513 -7.631 5.287 1.00 98.56 155 ILE A N 1
ATOM 1236 C CA . ILE A 1 155 ? -4.260 -6.374 4.580 1.00 98.56 155 ILE A CA 1
ATOM 1237 C C . ILE A 1 155 ? -4.899 -6.475 3.194 1.00 98.56 155 ILE A C 1
ATOM 1239 O O . ILE A 1 155 ? -4.573 -7.362 2.412 1.00 98.56 155 ILE A O 1
ATOM 1243 N N . ILE A 1 156 ? -5.810 -5.561 2.876 1.00 98.69 156 ILE A N 1
ATOM 1244 C CA . ILE A 1 156 ? -6.542 -5.516 1.609 1.00 98.69 156 ILE A CA 1
ATOM 1245 C C . ILE A 1 156 ? -5.889 -4.490 0.691 1.00 98.69 156 ILE A C 1
ATOM 1247 O O . ILE A 1 156 ? -5.726 -3.327 1.076 1.00 98.69 156 ILE A O 1
ATOM 1251 N N . SER A 1 157 ? -5.600 -4.891 -0.547 1.00 97.69 157 SER A N 1
ATOM 1252 C CA . SER A 1 157 ? -5.154 -3.974 -1.597 1.00 97.69 157 SER A CA 1
ATOM 1253 C C . SER A 1 157 ? -5.949 -4.124 -2.896 1.00 97.69 157 SER A C 1
ATOM 1255 O O . SER A 1 157 ? -6.573 -5.147 -3.181 1.00 97.69 157 SER A O 1
ATOM 1257 N N . GLY A 1 158 ? -5.951 -3.043 -3.677 1.00 96.06 158 GLY A N 1
ATOM 1258 C CA . GLY A 1 158 ? -6.706 -2.891 -4.919 1.00 96.06 158 GLY A CA 1
ATOM 1259 C C . GLY A 1 158 ? -5.975 -3.322 -6.184 1.00 96.06 158 GLY A C 1
ATOM 1260 O O . GLY A 1 158 ? -6.412 -2.960 -7.272 1.00 96.06 158 GLY A O 1
ATOM 1261 N N . GLU A 1 159 ? -4.846 -4.016 -6.075 1.00 95.12 159 GLU A N 1
ATOM 1262 C CA . GLU A 1 159 ? -4.047 -4.372 -7.249 1.00 95.12 159 GLU A CA 1
ATOM 1263 C C . GLU A 1 159 ? -4.700 -5.474 -8.089 1.00 95.12 159 GLU A C 1
ATOM 1265 O O . GLU A 1 159 ? -5.308 -6.413 -7.566 1.00 95.12 159 GLU A O 1
ATOM 1270 N N . ARG A 1 160 ? -4.568 -5.354 -9.415 1.00 93.75 160 ARG A N 1
ATOM 1271 C CA . ARG A 1 160 ? -5.092 -6.318 -10.388 1.00 93.75 160 ARG A CA 1
ATOM 1272 C C . ARG A 1 160 ? -4.122 -6.508 -11.543 1.00 93.75 160 ARG A C 1
ATOM 1274 O O . ARG A 1 160 ? -3.457 -5.564 -11.938 1.00 93.75 160 ARG A O 1
ATOM 1281 N N . GLU A 1 161 ? -4.063 -7.709 -12.111 1.00 93.06 161 GLU A N 1
ATOM 1282 C CA . GLU A 1 161 ? -3.083 -8.021 -13.165 1.00 93.06 161 GLU A CA 1
ATOM 1283 C C . GLU A 1 161 ? -3.414 -7.376 -14.514 1.00 93.06 161 GLU A C 1
ATOM 1285 O O . GLU A 1 161 ? -2.539 -7.146 -15.349 1.00 93.06 161 GLU A O 1
ATOM 1290 N N . SER A 1 162 ? -4.693 -7.090 -14.751 1.00 85.69 162 SER A N 1
ATOM 1291 C CA . SER A 1 162 ? -5.183 -6.582 -16.027 1.00 85.69 162 SER A CA 1
ATOM 1292 C C . SER A 1 162 ? -5.850 -5.227 -15.843 1.00 85.69 162 SER A C 1
ATOM 1294 O O . SER A 1 162 ? -6.713 -5.077 -14.983 1.00 85.69 162 SER A O 1
ATOM 1296 N N . HIS A 1 163 ? -5.475 -4.252 -16.680 1.00 83.88 163 HIS A N 1
ATOM 1297 C CA . HIS A 1 163 ? -6.012 -2.886 -16.664 1.00 83.88 163 HIS A CA 1
ATOM 1298 C C . HIS A 1 163 ? -6.554 -2.462 -18.026 1.00 83.88 163 HIS A C 1
ATOM 1300 O O . HIS A 1 163 ? -6.093 -1.468 -18.602 1.00 83.88 163 HIS A O 1
ATOM 1306 N N . ASP A 1 164 ? -7.520 -3.220 -18.549 1.00 82.75 164 ASP A N 1
ATOM 1307 C CA . ASP A 1 164 ? -8.161 -2.911 -19.833 1.00 82.75 164 ASP A CA 1
ATOM 1308 C C . ASP A 1 164 ? -7.120 -2.880 -20.977 1.00 82.75 164 ASP A C 1
ATOM 1310 O O . ASP A 1 164 ? -7.034 -1.938 -21.759 1.00 82.75 164 ASP A O 1
ATOM 1314 N N . GLY A 1 165 ? -6.248 -3.898 -21.004 1.00 78.50 165 GLY A N 1
ATOM 1315 C CA . GLY A 1 165 ? -5.166 -4.053 -21.989 1.00 78.50 165 GLY A CA 1
ATOM 1316 C C . GLY A 1 165 ? -3.850 -3.344 -21.645 1.00 78.50 165 GLY A C 1
ATOM 1317 O O . GLY A 1 165 ? -2.846 -3.580 -22.311 1.00 78.50 165 GLY A O 1
ATOM 1318 N N . ARG A 1 166 ? -3.811 -2.515 -20.592 1.00 85.19 166 ARG A N 1
ATOM 1319 C CA . ARG A 1 166 ? -2.581 -1.839 -20.144 1.00 85.19 166 ARG A CA 1
ATOM 1320 C C . ARG A 1 166 ? -1.779 -2.710 -19.180 1.00 85.19 166 ARG A C 1
ATOM 1322 O O . ARG A 1 166 ? -2.341 -3.295 -18.255 1.00 85.19 166 ARG A O 1
ATOM 1329 N N . VAL A 1 167 ? -0.460 -2.719 -19.360 1.00 88.12 167 VAL A N 1
ATOM 1330 C CA . VAL A 1 167 ? 0.490 -3.391 -18.465 1.00 88.12 167 VAL A CA 1
ATOM 1331 C C . VAL A 1 167 ? 0.973 -2.407 -17.402 1.00 88.12 167 VAL A C 1
ATOM 1333 O O . VAL A 1 167 ? 1.465 -1.328 -17.732 1.00 88.12 167 VAL A O 1
ATOM 1336 N N . LYS A 1 168 ? 0.869 -2.796 -16.127 1.00 92.69 168 LYS A N 1
ATOM 1337 C CA . LYS A 1 168 ? 1.539 -2.121 -15.011 1.00 92.69 168 LYS A CA 1
ATOM 1338 C C . LYS A 1 168 ? 2.562 -3.079 -14.414 1.00 92.69 168 LYS A C 1
ATOM 1340 O O . LYS A 1 168 ? 2.168 -4.079 -13.828 1.00 92.69 168 LYS A O 1
ATOM 1345 N N . LEU A 1 169 ? 3.861 -2.794 -14.556 1.00 93.94 169 LEU A N 1
ATOM 1346 C CA . LEU A 1 169 ? 4.919 -3.725 -14.115 1.00 93.94 169 LEU A CA 1
ATOM 1347 C C . LEU A 1 169 ? 4.832 -4.074 -12.628 1.00 93.94 169 LEU A C 1
ATOM 1349 O O . LEU A 1 169 ? 5.123 -5.194 -12.235 1.00 93.94 169 LEU A O 1
ATOM 1353 N N . ASN A 1 170 ? 4.380 -3.132 -11.810 1.00 94.38 170 ASN A N 1
ATOM 1354 C CA . ASN A 1 170 ? 4.150 -3.323 -10.384 1.00 94.38 170 ASN A CA 1
ATOM 1355 C C . ASN A 1 170 ? 2.894 -4.139 -10.043 1.00 94.38 170 ASN A C 1
ATOM 1357 O O . ASN A 1 170 ? 2.660 -4.370 -8.869 1.00 94.38 170 ASN A O 1
ATOM 1361 N N . GLN A 1 171 ? 2.085 -4.560 -11.022 1.00 95.56 171 GLN A N 1
ATOM 1362 C CA . GLN A 1 171 ? 0.878 -5.368 -10.789 1.00 95.56 171 GLN A CA 1
ATOM 1363 C C . GLN A 1 171 ? 0.817 -6.631 -11.653 1.00 95.56 171 GLN A C 1
ATOM 1365 O O . GLN A 1 171 ? -0.205 -7.305 -11.669 1.00 95.56 171 GLN A O 1
ATOM 1370 N N . ILE A 1 172 ? 1.894 -6.995 -12.359 1.00 95.81 172 ILE A N 1
ATOM 1371 C CA . ILE A 1 172 ? 1.965 -8.309 -13.016 1.00 95.81 172 ILE A CA 1
ATOM 1372 C C . ILE A 1 172 ? 1.989 -9.424 -11.962 1.00 95.81 172 ILE A C 1
ATOM 1374 O O . ILE A 1 172 ? 2.437 -9.197 -10.836 1.00 95.81 172 ILE A O 1
ATOM 1378 N N . GLY A 1 173 ? 1.588 -10.643 -12.337 1.00 96.75 173 GLY A N 1
ATOM 1379 C CA . GLY A 1 173 ? 1.486 -11.775 -11.406 1.00 96.75 173 GLY A CA 1
ATOM 1380 C C . GLY A 1 173 ? 2.744 -11.997 -10.557 1.00 96.75 173 GLY A C 1
ATOM 1381 O O . GLY A 1 173 ? 2.639 -12.124 -9.344 1.00 96.75 173 GLY A O 1
ATOM 1382 N N . ILE A 1 174 ? 3.936 -11.898 -11.159 1.00 97.62 174 ILE A N 1
ATOM 1383 C CA . ILE A 1 174 ? 5.228 -12.025 -10.455 1.00 97.62 174 ILE A CA 1
ATOM 1384 C C . ILE A 1 174 ? 5.383 -11.000 -9.325 1.00 97.62 174 ILE A C 1
ATOM 1386 O O . ILE A 1 174 ? 5.879 -11.338 -8.253 1.00 97.62 174 ILE A O 1
ATOM 1390 N N . ALA A 1 175 ? 4.986 -9.747 -9.564 1.00 98.12 175 ALA A N 1
ATOM 1391 C CA . ALA A 1 175 ? 5.081 -8.691 -8.563 1.00 98.12 175 ALA A CA 1
ATOM 1392 C C . ALA A 1 175 ? 4.076 -8.928 -7.430 1.00 98.12 175 ALA A C 1
ATOM 1394 O O . ALA A 1 175 ? 4.453 -8.898 -6.261 1.00 98.12 175 ALA A O 1
ATOM 1395 N N . LEU A 1 176 ? 2.826 -9.255 -7.773 1.00 98.38 176 LEU A N 1
ATOM 1396 C CA . LEU A 1 176 ? 1.783 -9.540 -6.786 1.00 98.38 176 LEU A CA 1
ATOM 1397 C C . LEU A 1 176 ? 2.130 -10.761 -5.920 1.00 98.38 176 LEU A C 1
ATOM 1399 O O . LEU A 1 176 ? 1.976 -10.715 -4.701 1.00 98.38 176 LEU A O 1
ATOM 1403 N N . ASP A 1 177 ? 2.658 -11.826 -6.526 1.00 98.62 177 ASP A N 1
ATOM 1404 C CA . ASP A 1 177 ? 3.121 -13.018 -5.811 1.00 98.62 177 ASP A CA 1
ATOM 1405 C C . ASP A 1 177 ? 4.289 -12.694 -4.874 1.00 98.62 177 ASP A C 1
ATOM 1407 O O . ASP A 1 177 ? 4.320 -13.176 -3.739 1.00 98.62 177 ASP A O 1
ATOM 1411 N N . ALA A 1 178 ? 5.218 -11.832 -5.300 1.00 98.62 178 ALA A N 1
ATOM 1412 C CA . ALA A 1 178 ? 6.300 -11.359 -4.444 1.00 98.62 178 ALA A CA 1
ATOM 1413 C C . ALA A 1 178 ? 5.752 -10.606 -3.218 1.00 98.62 178 ALA A C 1
ATOM 1415 O O . ALA A 1 178 ? 6.166 -10.896 -2.094 1.00 98.62 178 ALA A O 1
ATOM 1416 N N . TYR A 1 179 ? 4.781 -9.706 -3.401 1.00 98.56 179 TYR A N 1
ATOM 1417 C CA . TYR A 1 179 ? 4.163 -8.945 -2.306 1.00 98.56 179 TYR A CA 1
ATOM 1418 C C . TYR A 1 179 ? 3.454 -9.860 -1.302 1.00 98.56 179 TYR A C 1
ATOM 1420 O O . TYR A 1 179 ? 3.686 -9.753 -0.096 1.00 98.56 179 TYR A O 1
ATOM 1428 N N . ILE A 1 180 ? 2.664 -10.817 -1.799 1.00 98.75 180 ILE A N 1
ATOM 1429 C CA . ILE A 1 180 ? 2.008 -11.842 -0.977 1.00 98.75 180 ILE A CA 1
ATOM 1430 C C . ILE A 1 180 ? 3.053 -12.650 -0.200 1.00 98.75 180 ILE A C 1
ATOM 1432 O O . ILE A 1 180 ? 2.897 -12.883 1.001 1.00 98.75 180 ILE A O 1
ATOM 1436 N N . SER A 1 181 ? 4.134 -13.066 -0.869 1.00 98.62 181 SER A N 1
ATOM 1437 C CA . SER A 1 181 ? 5.178 -13.879 -0.245 1.00 98.62 181 SER A CA 1
ATOM 1438 C C . SER A 1 181 ? 5.865 -13.159 0.913 1.00 98.62 181 SER A C 1
ATOM 1440 O O . SER A 1 181 ? 6.165 -13.806 1.914 1.00 98.62 181 SER A O 1
ATOM 1442 N N . LEU A 1 182 ? 6.067 -11.837 0.814 1.00 98.62 182 LEU A N 1
ATOM 1443 C CA . LEU A 1 182 ? 6.647 -11.048 1.897 1.00 98.62 182 LEU A CA 1
ATOM 1444 C C . LEU A 1 182 ? 5.724 -11.037 3.113 1.00 98.62 182 LEU A C 1
ATOM 1446 O O . LEU A 1 182 ? 6.165 -11.401 4.199 1.00 98.62 182 LEU A O 1
ATOM 1450 N N . LEU A 1 183 ? 4.456 -10.648 2.937 1.00 98.56 183 LEU A N 1
ATOM 1451 C CA . LEU A 1 183 ? 3.507 -10.522 4.050 1.00 98.56 183 LEU A CA 1
ATOM 1452 C C . LEU A 1 183 ? 3.313 -11.863 4.770 1.00 98.56 183 LEU A C 1
ATOM 1454 O O . LEU A 1 183 ? 3.304 -11.909 6.002 1.00 98.56 183 LEU A O 1
ATOM 1458 N N . LYS A 1 184 ? 3.306 -12.970 4.019 1.00 98.50 184 LYS A N 1
ATOM 1459 C CA . LYS A 1 184 ? 3.217 -14.323 4.578 1.00 98.50 184 LYS A CA 1
ATOM 1460 C C . LYS A 1 184 ? 4.367 -14.662 5.536 1.00 98.50 184 LYS A C 1
ATOM 1462 O O . LYS A 1 184 ? 4.144 -15.387 6.502 1.00 98.50 184 LYS A O 1
ATOM 1467 N N . LYS A 1 185 ? 5.581 -14.132 5.329 1.00 97.94 185 LYS A N 1
ATOM 1468 C CA . LYS A 1 185 ? 6.715 -14.340 6.260 1.00 97.94 185 LYS A CA 1
ATOM 1469 C C . LYS A 1 185 ? 6.489 -13.717 7.640 1.00 97.94 185 LYS A C 1
ATOM 1471 O O . LYS A 1 185 ? 7.170 -14.099 8.588 1.00 97.94 185 LYS A O 1
ATOM 1476 N N . PHE A 1 186 ? 5.553 -12.777 7.742 1.00 98.06 186 PHE A N 1
ATOM 1477 C CA . PHE A 1 186 ? 5.159 -12.110 8.980 1.00 98.06 186 PHE A CA 1
ATOM 1478 C C . PHE A 1 186 ? 3.794 -12.592 9.490 1.00 98.06 186 PHE A C 1
ATOM 1480 O O . PHE A 1 186 ? 3.189 -11.924 10.322 1.00 98.06 186 PHE A O 1
ATOM 1487 N N . ASP A 1 187 ? 3.307 -13.741 9.001 1.00 98.12 187 ASP A N 1
ATOM 1488 C CA . ASP A 1 187 ? 1.995 -14.297 9.357 1.00 98.12 187 ASP A CA 1
ATOM 1489 C C . ASP A 1 187 ? 0.836 -13.329 9.043 1.00 98.12 187 ASP A C 1
ATOM 1491 O O . ASP A 1 187 ? -0.125 -13.175 9.801 1.00 98.12 187 ASP A O 1
ATOM 1495 N N . ARG A 1 188 ? 0.963 -12.597 7.929 1.00 98.00 188 ARG A N 1
ATOM 1496 C CA . ARG A 1 188 ? -0.049 -11.665 7.422 1.00 98.00 188 ARG A CA 1
ATOM 1497 C C . ARG A 1 188 ? -0.500 -12.070 6.030 1.00 98.00 188 ARG A C 1
ATOM 1499 O O . ARG A 1 188 ? 0.289 -12.534 5.207 1.00 98.00 188 ARG A O 1
ATOM 1506 N N . GLU A 1 189 ? -1.776 -11.860 5.761 1.00 98.12 189 GLU A N 1
ATOM 1507 C CA . GLU A 1 189 ? -2.393 -12.107 4.470 1.00 98.12 189 GLU A CA 1
ATOM 1508 C C . GLU A 1 189 ? -2.501 -10.799 3.683 1.00 98.12 189 GLU A C 1
ATOM 1510 O O . GLU A 1 189 ? -3.119 -9.835 4.137 1.00 98.12 189 GLU A O 1
ATOM 1515 N N . LEU A 1 190 ? -1.923 -10.781 2.478 1.00 98.56 190 LEU A N 1
ATOM 1516 C CA . LEU A 1 190 ? -2.233 -9.766 1.477 1.00 98.56 190 LEU A CA 1
ATOM 1517 C C . LEU A 1 190 ? -3.412 -10.247 0.634 1.00 98.56 190 LEU A C 1
ATOM 1519 O O . LEU A 1 190 ? -3.244 -11.049 -0.288 1.00 98.56 190 LEU A O 1
ATOM 1523 N N . LEU A 1 191 ? -4.600 -9.739 0.933 1.00 98.19 191 LEU A N 1
ATOM 1524 C CA . LEU A 1 191 ? -5.794 -10.043 0.170 1.00 98.19 191 LEU A CA 1
ATOM 1525 C C . LEU A 1 191 ? -5.871 -9.120 -1.054 1.00 98.19 191 LEU A C 1
ATOM 1527 O O . LEU A 1 191 ? -5.908 -7.893 -0.926 1.00 98.19 191 LEU A O 1
ATOM 1531 N N . LEU A 1 192 ? -5.953 -9.721 -2.246 1.00 97.88 192 LEU A N 1
ATOM 1532 C CA . LEU A 1 192 ? -6.107 -9.030 -3.535 1.00 97.88 192 LEU A CA 1
ATOM 1533 C C . LEU A 1 192 ? -7.434 -9.426 -4.215 1.00 97.88 192 LEU A C 1
ATOM 1535 O O . LEU A 1 192 ? -7.426 -10.162 -5.207 1.00 97.88 192 LEU A O 1
ATOM 1539 N N . PRO A 1 193 ? -8.599 -8.951 -3.725 1.00 97.38 193 PRO A N 1
ATOM 1540 C CA . PRO A 1 193 ? -9.917 -9.389 -4.203 1.00 97.38 193 PRO A CA 1
ATOM 1541 C C . PRO A 1 193 ? -10.170 -9.124 -5.688 1.00 97.38 193 PRO A C 1
ATOM 1543 O O . PRO A 1 193 ? -11.035 -9.749 -6.299 1.00 97.38 193 PRO A O 1
ATOM 1546 N N . LEU A 1 194 ? -9.440 -8.169 -6.270 1.00 96.44 194 LEU A N 1
ATOM 1547 C CA . LEU A 1 194 ? -9.592 -7.770 -7.666 1.00 96.44 194 LEU A CA 1
ATOM 1548 C C . LEU A 1 194 ? -8.545 -8.393 -8.591 1.00 96.44 194 LEU A C 1
ATOM 1550 O O . LEU A 1 194 ? -8.610 -8.125 -9.788 1.00 96.44 194 LEU A O 1
ATOM 1554 N N . ARG A 1 195 ? -7.613 -9.218 -8.081 1.00 96.19 195 ARG A N 1
ATOM 1555 C CA . ARG A 1 195 ? -6.419 -9.684 -8.814 1.00 96.19 195 ARG A CA 1
ATOM 1556 C C . ARG A 1 195 ? -6.718 -10.123 -10.250 1.00 96.19 195 ARG A C 1
ATOM 1558 O O . ARG A 1 195 ? -6.036 -9.706 -11.184 1.00 96.19 195 ARG A O 1
ATOM 1565 N N . TYR A 1 196 ? -7.774 -10.918 -10.414 1.00 94.94 196 TYR A N 1
ATOM 1566 C CA . TYR A 1 196 ? -8.168 -11.525 -11.689 1.00 94.94 196 TYR A CA 1
ATOM 1567 C C . TYR A 1 196 ? -9.334 -10.813 -12.399 1.00 94.94 196 TYR A C 1
ATOM 1569 O O . TYR A 1 196 ? -9.834 -11.301 -13.414 1.00 94.94 196 TYR A O 1
ATOM 1577 N N . ILE A 1 197 ? -9.772 -9.650 -11.907 1.00 92.12 197 ILE A N 1
ATOM 1578 C CA . ILE A 1 197 ? -10.800 -8.833 -12.558 1.00 92.12 197 ILE A CA 1
ATOM 1579 C C . ILE A 1 197 ? -10.168 -8.037 -13.699 1.00 92.12 197 ILE A C 1
ATOM 1581 O O . ILE A 1 197 ? -9.323 -7.166 -13.500 1.00 92.12 197 ILE A O 1
ATOM 1585 N N . ARG A 1 198 ? -10.616 -8.319 -14.925 1.00 85.69 198 ARG A N 1
ATOM 1586 C CA . ARG A 1 198 ? -10.011 -7.754 -16.142 1.00 85.69 198 ARG A CA 1
ATOM 1587 C C . ARG A 1 198 ? -10.573 -6.396 -16.552 1.00 85.69 198 ARG A C 1
ATOM 1589 O O . ARG A 1 198 ? -9.833 -5.578 -17.092 1.00 85.69 198 ARG A O 1
ATOM 1596 N N . SER A 1 199 ? -11.852 -6.146 -16.273 1.00 86.81 199 SER A N 1
ATOM 1597 C CA . SER A 1 199 ? -12.567 -4.957 -16.752 1.00 86.81 199 SER A CA 1
ATOM 1598 C C . SER A 1 199 ? -12.778 -3.912 -15.657 1.00 86.81 199 SER A C 1
ATOM 1600 O O . SER A 1 199 ? -13.248 -4.222 -14.558 1.00 86.81 199 SER A O 1
ATOM 1602 N N . GLY A 1 200 ? -12.500 -2.651 -15.994 1.00 85.69 200 GLY A N 1
ATOM 1603 C CA . GLY A 1 200 ? -12.849 -1.496 -15.168 1.00 85.69 200 GLY A CA 1
ATOM 1604 C C . GLY A 1 200 ? -14.357 -1.317 -14.932 1.00 85.69 200 GLY A C 1
ATOM 1605 O O . GLY A 1 200 ? -14.743 -0.683 -13.951 1.00 85.69 200 GLY A O 1
ATOM 1606 N N . ASP A 1 201 ? -15.222 -1.892 -15.766 1.00 88.31 201 ASP A N 1
ATOM 1607 C CA . ASP A 1 201 ? -16.681 -1.825 -15.584 1.00 88.31 201 ASP A CA 1
ATOM 1608 C C . AS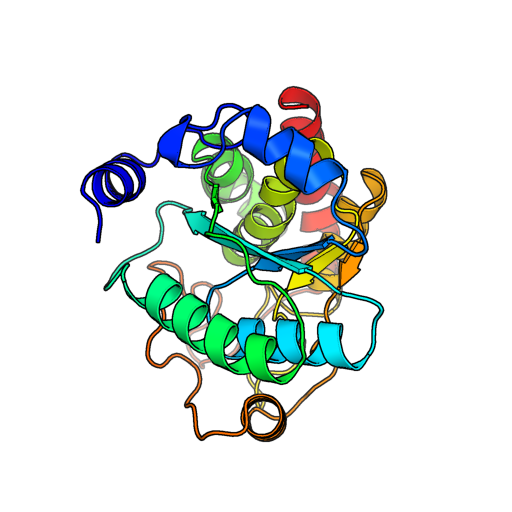P A 1 201 ? -17.151 -2.718 -14.438 1.00 88.31 201 ASP A C 1
ATOM 1610 O O . ASP A 1 201 ? -18.061 -2.357 -13.689 1.00 88.31 201 ASP A O 1
ATOM 1614 N N . VAL A 1 202 ? -16.475 -3.850 -14.227 1.00 90.44 202 VAL A N 1
ATOM 1615 C CA . VAL A 1 202 ? -16.722 -4.712 -13.065 1.00 90.44 202 VAL A CA 1
ATOM 1616 C C . VAL A 1 202 ? -16.337 -3.975 -11.782 1.00 90.44 202 VAL A C 1
ATOM 1618 O O . VAL A 1 202 ? -17.089 -4.000 -10.812 1.00 90.44 202 VAL A O 1
ATOM 1621 N N . VAL A 1 203 ? -15.220 -3.238 -11.794 1.00 91.38 203 VAL A N 1
ATOM 1622 C CA . VAL A 1 203 ? -14.803 -2.388 -10.665 1.00 91.38 203 VAL A CA 1
ATOM 1623 C C . VAL A 1 203 ? -15.878 -1.342 -10.346 1.00 91.38 203 VAL A C 1
ATOM 1625 O O . VAL A 1 203 ? -16.271 -1.197 -9.192 1.00 91.38 203 VAL A O 1
ATOM 1628 N N . GLN A 1 204 ? -16.411 -0.652 -11.357 1.00 91.31 204 GLN A N 1
ATOM 1629 C CA . GLN A 1 204 ? -17.493 0.325 -11.168 1.00 91.31 204 GLN A CA 1
ATOM 1630 C C . GLN A 1 204 ? -18.783 -0.321 -10.648 1.00 91.31 204 GLN A C 1
ATOM 1632 O O . GLN A 1 204 ? -19.448 0.244 -9.779 1.00 91.31 204 GLN A O 1
ATOM 1637 N N . SER A 1 205 ? -19.102 -1.524 -11.129 1.00 92.69 205 SER A N 1
ATOM 1638 C CA . SER A 1 205 ? -20.271 -2.293 -10.693 1.00 92.69 205 SER A CA 1
ATOM 1639 C C . SER A 1 205 ? -20.187 -2.672 -9.213 1.00 92.69 205 SER A C 1
ATOM 1641 O O . SER A 1 205 ? -21.176 -2.537 -8.500 1.00 92.69 205 SER A O 1
ATOM 1643 N N . ILE A 1 206 ? -19.000 -3.051 -8.721 1.00 93.12 206 ILE A N 1
ATOM 1644 C CA . ILE A 1 206 ? -18.767 -3.331 -7.292 1.00 93.12 206 ILE A CA 1
ATOM 1645 C C . ILE A 1 206 ? -19.005 -2.078 -6.433 1.00 93.12 206 ILE A C 1
ATOM 1647 O O . ILE A 1 206 ? -19.600 -2.159 -5.358 1.00 93.12 206 ILE A O 1
ATOM 1651 N N . ILE A 1 207 ? -18.563 -0.905 -6.899 1.00 92.62 207 ILE A N 1
ATOM 1652 C CA . ILE A 1 207 ? -18.749 0.366 -6.174 1.00 92.62 207 ILE A CA 1
ATOM 1653 C C . ILE A 1 207 ? -20.213 0.843 -6.267 1.00 92.62 207 ILE A C 1
ATOM 1655 O O . ILE A 1 207 ? -20.703 1.541 -5.375 1.00 92.62 207 ILE A O 1
ATOM 1659 N N . GLY A 1 208 ? -20.921 0.470 -7.336 1.00 89.81 208 GLY A N 1
ATOM 1660 C CA . GLY A 1 208 ? -22.306 0.861 -7.596 1.00 89.81 208 GLY A CA 1
ATOM 1661 C C . GLY A 1 208 ? -22.457 2.300 -8.096 1.00 89.81 208 GLY A C 1
ATOM 1662 O O . GLY A 1 208 ? -23.504 2.911 -7.885 1.00 89.81 208 GLY A O 1
ATOM 1663 N N . ARG A 1 209 ? -21.412 2.879 -8.708 1.00 85.81 209 ARG A N 1
ATOM 1664 C CA . ARG A 1 209 ? -21.463 4.204 -9.355 1.00 85.81 209 ARG A CA 1
ATOM 1665 C C . ARG A 1 209 ? -20.395 4.354 -10.450 1.00 85.81 209 ARG A C 1
ATOM 1667 O O . ARG A 1 209 ? -19.347 3.713 -10.344 1.00 85.81 209 ARG A O 1
ATOM 1674 N N . PRO A 1 210 ? -20.608 5.234 -11.447 1.00 82.00 210 PRO A N 1
ATOM 1675 C CA . PRO A 1 210 ? -19.589 5.545 -12.445 1.00 82.00 210 PRO A CA 1
ATOM 1676 C C . PRO A 1 210 ? -18.331 6.149 -11.810 1.00 82.00 210 PRO A C 1
ATOM 1678 O O . PRO A 1 210 ? -18.425 7.063 -10.989 1.00 82.00 210 PRO A O 1
ATOM 1681 N N . TRP A 1 211 ? -17.154 5.656 -12.202 1.00 80.38 211 TRP A N 1
ATOM 1682 C CA . TRP A 1 211 ? -15.862 6.196 -11.770 1.00 80.38 211 TRP A CA 1
ATOM 1683 C C . TRP A 1 211 ? -14.751 5.872 -12.770 1.00 80.38 211 TRP A C 1
ATOM 1685 O O . TRP A 1 211 ? -14.275 4.738 -12.856 1.00 80.38 211 TRP A O 1
ATOM 1695 N N . THR A 1 212 ? -14.266 6.893 -13.474 1.00 74.00 212 THR A N 1
ATOM 1696 C CA . THR A 1 212 ? -13.143 6.784 -14.417 1.00 74.00 212 THR A CA 1
ATOM 1697 C C . THR A 1 212 ? -11.807 6.520 -13.707 1.00 74.00 212 THR A C 1
ATOM 1699 O O . THR A 1 212 ? -11.443 7.232 -12.769 1.00 74.00 212 THR A O 1
ATOM 1702 N N . GLU A 1 213 ? -11.033 5.527 -14.160 1.00 65.06 213 GLU A N 1
ATOM 1703 C CA . GLU A 1 213 ? -9.695 5.232 -13.611 1.00 65.06 213 GL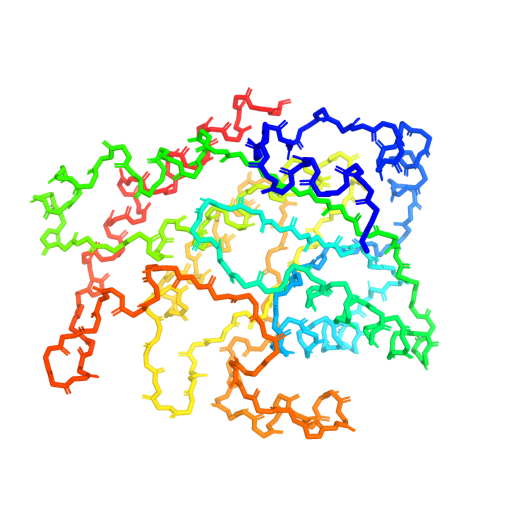U A CA 1
ATOM 1704 C C . GLU A 1 213 ? -8.761 6.441 -13.705 1.00 65.06 213 GLU A C 1
ATOM 1706 O O . GLU A 1 213 ? -8.796 7.184 -14.684 1.00 65.06 213 GLU A O 1
ATOM 1711 N N . GLY A 1 214 ? -7.902 6.644 -12.704 1.00 63.88 214 GLY A N 1
ATOM 1712 C CA . GLY A 1 214 ? -6.931 7.740 -12.713 1.00 63.88 214 GLY A CA 1
ATOM 1713 C C . GLY A 1 214 ? -7.525 9.119 -12.411 1.00 63.88 214 GLY A C 1
ATOM 1714 O O . GLY A 1 214 ? -6.783 10.046 -12.089 1.00 63.88 214 GLY A O 1
ATOM 1715 N N . SER A 1 215 ? -8.851 9.265 -12.452 1.00 61.88 215 SER A N 1
ATOM 1716 C CA . SER A 1 215 ? -9.522 10.481 -12.004 1.00 61.88 215 SER A CA 1
ATOM 1717 C C . SER A 1 215 ? -9.531 10.551 -10.473 1.00 61.88 215 SER A C 1
ATOM 1719 O O . SER A 1 215 ? -9.671 9.540 -9.783 1.00 61.88 215 SER A O 1
ATOM 1721 N N . GLN A 1 216 ? -9.377 11.761 -9.928 1.00 72.69 216 GLN A N 1
ATOM 1722 C CA . GLN A 1 216 ? -9.504 12.023 -8.487 1.00 72.69 216 GLN A CA 1
ATOM 1723 C C . GLN A 1 216 ? -8.523 11.227 -7.599 1.00 72.69 216 GLN A C 1
ATOM 1725 O O . GLN A 1 216 ? -8.836 10.895 -6.455 1.00 72.69 216 GLN A O 1
ATOM 1730 N N . GLN A 1 217 ? -7.315 10.929 -8.082 1.00 82.44 217 GLN A N 1
ATOM 1731 C CA . GLN A 1 217 ? -6.243 10.322 -7.283 1.00 82.44 217 GLN A CA 1
ATOM 1732 C C . GLN A 1 217 ? -5.001 11.210 -7.222 1.00 82.44 217 GLN A C 1
ATOM 1734 O O . GLN A 1 217 ? -4.830 12.116 -8.037 1.00 82.44 217 GLN A O 1
ATOM 1739 N N . ILE A 1 218 ? -4.163 10.950 -6.223 1.00 89.06 218 ILE A N 1
ATOM 1740 C CA . ILE A 1 218 ? -2.832 11.545 -6.126 1.00 89.06 218 ILE A CA 1
ATOM 1741 C C . ILE A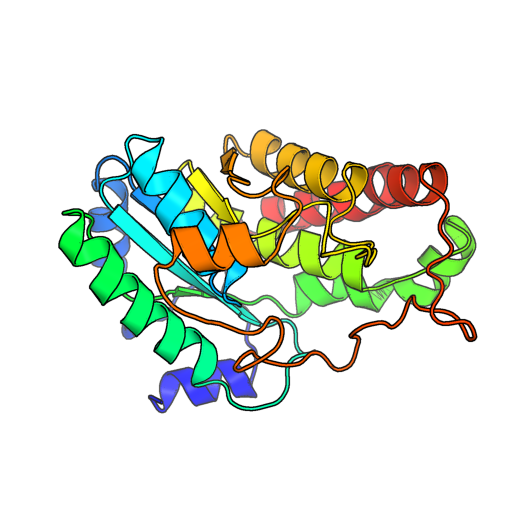 1 218 ? -1.997 11.047 -7.309 1.00 89.06 218 ILE A C 1
ATOM 1743 O O . ILE A 1 218 ? -2.133 9.897 -7.733 1.00 89.06 218 ILE A O 1
ATOM 1747 N N . GLN A 1 219 ? -1.176 11.930 -7.870 1.00 91.62 219 GLN A N 1
ATOM 1748 C CA . GLN A 1 219 ? -0.308 11.606 -8.996 1.00 91.62 219 GLN A CA 1
ATOM 1749 C C . GLN A 1 219 ? 1.110 11.312 -8.511 1.00 91.62 219 GLN A C 1
ATOM 1751 O O . GLN A 1 219 ? 1.504 11.739 -7.431 1.00 91.62 219 GLN A O 1
ATOM 1756 N N . CYS A 1 220 ? 1.873 10.575 -9.317 1.00 93.81 220 CYS A N 1
ATOM 1757 C CA . CYS A 1 220 ? 3.256 10.214 -9.026 1.00 93.81 220 CYS A CA 1
ATOM 1758 C C . CYS A 1 220 ? 4.168 10.773 -10.116 1.00 93.81 220 CYS A C 1
ATOM 1760 O O . CYS A 1 220 ? 3.914 10.537 -11.300 1.00 93.81 220 CYS A O 1
ATOM 1762 N N . VAL A 1 221 ? 5.244 11.464 -9.729 1.00 95.44 221 VAL A N 1
ATOM 1763 C CA . VAL A 1 221 ? 6.232 12.012 -10.682 1.00 95.44 221 VAL A CA 1
ATOM 1764 C C . VAL A 1 221 ? 6.977 10.926 -11.466 1.00 95.44 221 VAL A C 1
ATOM 1766 O O . VAL A 1 221 ? 7.512 11.200 -12.531 1.00 95.44 221 VAL A O 1
ATOM 1769 N N . MET A 1 222 ? 6.971 9.685 -10.970 1.00 94.19 222 MET A N 1
ATOM 1770 C CA . MET A 1 222 ? 7.593 8.525 -11.615 1.00 94.19 222 MET A CA 1
ATOM 1771 C C . MET A 1 222 ? 6.592 7.664 -12.400 1.00 94.19 222 MET A C 1
ATOM 1773 O O . MET A 1 222 ? 6.944 6.569 -12.838 1.00 94.19 222 MET A O 1
ATOM 1777 N N . SER A 1 223 ? 5.332 8.089 -12.548 1.00 91.19 223 SER A N 1
ATOM 1778 C CA . SER A 1 223 ? 4.327 7.293 -13.260 1.00 91.19 223 SER A CA 1
ATOM 1779 C C . SER A 1 223 ? 4.771 7.007 -14.697 1.00 91.19 223 SER A C 1
ATOM 1781 O O . SER A 1 223 ? 5.258 7.900 -15.384 1.00 91.19 223 SER A O 1
ATOM 1783 N N . LYS A 1 224 ? 4.588 5.759 -15.151 1.00 91.38 224 LYS A N 1
ATOM 1784 C CA . LYS A 1 224 ? 4.946 5.297 -16.505 1.00 91.38 224 LYS A CA 1
ATOM 1785 C C . LYS A 1 224 ? 6.439 5.408 -16.871 1.00 91.38 224 LYS A C 1
ATOM 1787 O O . LYS A 1 224 ? 6.762 5.339 -18.049 1.00 91.38 224 LYS A O 1
ATOM 1792 N N . ASN A 1 225 ? 7.358 5.487 -15.902 1.00 92.31 225 ASN A N 1
ATOM 1793 C CA . ASN A 1 225 ? 8.810 5.558 -16.174 1.00 92.31 225 ASN A CA 1
ATOM 1794 C C . ASN A 1 225 ? 9.401 4.355 -16.945 1.00 92.31 225 ASN A C 1
ATOM 1796 O O . ASN A 1 225 ? 10.538 4.422 -17.396 1.00 92.31 225 ASN A O 1
ATOM 1800 N N . TYR A 1 226 ? 8.647 3.261 -17.060 1.00 91.44 226 TYR A N 1
ATOM 1801 C CA . TYR A 1 226 ? 9.021 2.026 -17.752 1.00 91.44 226 TYR A CA 1
ATOM 1802 C C . TYR A 1 226 ? 8.338 1.873 -19.121 1.00 91.44 226 TYR A C 1
ATOM 1804 O O . TYR A 1 226 ? 8.451 0.826 -19.754 1.00 91.44 226 TYR A O 1
ATOM 1812 N N . VAL A 1 227 ? 7.561 2.870 -19.553 1.00 91.94 227 VAL A N 1
ATOM 1813 C CA . VAL A 1 227 ? 6.900 2.867 -20.860 1.00 91.94 227 VAL A CA 1
ATOM 1814 C C . VAL A 1 227 ? 7.876 3.433 -21.889 1.00 91.94 227 VAL A C 1
ATOM 1816 O O . VAL A 1 227 ? 8.339 4.562 -21.740 1.00 91.94 227 VAL A O 1
ATOM 1819 N N . GLY A 1 228 ? 8.200 2.642 -22.913 1.00 88.38 228 GLY A N 1
ATOM 1820 C CA . GLY A 1 228 ? 9.091 3.050 -23.999 1.00 88.38 228 GLY A CA 1
ATOM 1821 C C . GLY A 1 228 ? 8.420 3.974 -25.021 1.00 88.38 228 GLY A C 1
ATOM 1822 O O . GLY A 1 228 ? 7.221 4.248 -24.949 1.00 88.38 228 GLY A O 1
ATOM 1823 N N . GLU A 1 229 ? 9.190 4.406 -26.023 1.00 82.88 229 GLU A N 1
ATOM 1824 C CA . GLU A 1 229 ? 8.784 5.403 -27.035 1.00 82.88 229 GLU A CA 1
ATOM 1825 C C . GLU A 1 229 ? 7.511 5.029 -27.819 1.00 82.88 229 GLU A C 1
ATOM 1827 O O . GLU A 1 229 ? 6.761 5.907 -28.234 1.00 82.88 229 GLU A O 1
ATOM 1832 N N . ASN A 1 230 ? 7.218 3.733 -27.967 1.00 85.69 230 ASN A N 1
ATOM 1833 C CA . ASN A 1 230 ? 6.051 3.228 -28.703 1.00 85.69 230 ASN A CA 1
ATOM 1834 C C . ASN A 1 230 ? 4.820 2.959 -27.816 1.00 85.69 230 ASN A C 1
ATOM 1836 O O . ASN A 1 230 ? 3.973 2.145 -28.180 1.00 85.69 230 ASN A O 1
ATOM 1840 N N . GLU A 1 231 ? 4.764 3.541 -26.614 1.00 85.62 231 GLU A N 1
ATOM 1841 C CA . GLU A 1 231 ? 3.790 3.211 -25.555 1.00 85.62 231 GLU A CA 1
ATOM 1842 C C . GLU A 1 231 ? 3.806 1.731 -25.124 1.00 85.62 231 GLU A C 1
ATOM 1844 O O . GLU A 1 231 ? 2.895 1.237 -24.453 1.00 85.62 231 GLU A O 1
ATOM 1849 N N . ARG A 1 232 ? 4.868 1.008 -25.491 1.00 87.25 232 ARG A N 1
ATOM 1850 C CA . ARG A 1 232 ? 5.056 -0.404 -25.163 1.00 87.25 232 ARG A CA 1
ATOM 1851 C C . ARG A 1 232 ? 5.848 -0.547 -23.877 1.00 87.25 232 ARG A C 1
ATOM 1853 O O . ARG A 1 232 ? 6.786 0.201 -23.611 1.00 87.25 232 ARG A O 1
ATOM 1860 N N . VAL A 1 233 ? 5.458 -1.542 -23.093 1.00 90.50 233 VAL A N 1
ATOM 1861 C CA . VAL A 1 233 ? 6.171 -1.954 -21.889 1.00 90.50 233 VAL A CA 1
ATOM 1862 C C . VAL A 1 233 ? 6.979 -3.193 -22.241 1.00 90.50 233 VAL A C 1
ATOM 1864 O O . VAL A 1 233 ? 6.406 -4.256 -22.479 1.00 90.50 233 VAL A O 1
ATOM 1867 N N . GLU A 1 234 ? 8.297 -3.046 -22.288 1.00 89.12 234 GLU A N 1
ATOM 1868 C CA . GLU A 1 234 ? 9.229 -4.149 -22.515 1.00 89.12 234 GLU A CA 1
ATOM 1869 C C . GLU A 1 234 ? 9.831 -4.576 -21.180 1.00 89.12 234 GLU A C 1
ATOM 1871 O O . GLU A 1 234 ? 10.340 -3.753 -20.420 1.00 89.12 234 GLU A O 1
ATOM 1876 N N . TYR A 1 235 ? 9.734 -5.865 -20.865 1.00 92.31 235 TYR A N 1
ATOM 1877 C CA . TYR A 1 235 ? 10.261 -6.404 -19.620 1.00 92.31 235 TYR A CA 1
ATOM 1878 C C . TYR A 1 235 ? 10.618 -7.879 -19.757 1.00 92.31 235 TYR A C 1
ATOM 1880 O O . TYR A 1 235 ? 10.046 -8.606 -20.567 1.00 92.31 235 TYR A O 1
ATOM 1888 N N . SER A 1 236 ? 11.560 -8.317 -18.925 1.00 94.94 236 SER A N 1
ATOM 1889 C CA . SER A 1 236 ? 11.889 -9.726 -18.737 1.00 94.94 236 SER A CA 1
ATOM 1890 C C . SER A 1 236 ? 11.307 -10.195 -17.411 1.00 94.94 236 SER A C 1
ATOM 1892 O O . SER A 1 236 ? 11.674 -9.691 -16.348 1.00 94.94 236 SER A O 1
ATOM 1894 N N . GLU A 1 237 ? 10.403 -11.171 -17.470 1.00 95.25 237 GLU A N 1
ATOM 1895 C CA . GLU A 1 237 ? 9.858 -11.817 -16.275 1.00 95.25 237 GLU A CA 1
ATOM 1896 C C . GLU A 1 237 ? 10.958 -12.399 -15.384 1.00 95.25 237 GLU A C 1
ATOM 1898 O O . GLU A 1 237 ? 10.908 -12.241 -14.165 1.00 95.25 237 GLU A O 1
ATOM 1903 N N . ASP A 1 238 ? 11.976 -13.021 -15.979 1.00 97.12 238 ASP A N 1
ATOM 1904 C CA . ASP A 1 238 ? 13.097 -13.601 -15.240 1.00 97.12 238 ASP A CA 1
ATOM 1905 C C . ASP A 1 238 ? 13.932 -12.524 -14.551 1.00 97.12 238 ASP A C 1
ATOM 1907 O O . ASP A 1 238 ? 14.316 -12.684 -13.392 1.00 97.12 238 ASP A O 1
ATOM 1911 N N . ALA A 1 239 ? 14.161 -11.389 -15.218 1.00 97.00 239 ALA A N 1
ATOM 1912 C CA . ALA A 1 239 ? 14.849 -10.264 -14.600 1.00 97.00 239 ALA A CA 1
ATOM 1913 C C . ALA A 1 239 ? 14.042 -9.690 -13.421 1.00 97.00 239 ALA A C 1
ATOM 1915 O O . ALA A 1 239 ? 14.624 -9.402 -12.376 1.00 97.00 239 ALA A O 1
ATOM 1916 N N . ILE A 1 240 ? 12.713 -9.576 -13.542 1.00 97.81 240 ILE A N 1
ATOM 1917 C CA . ILE A 1 240 ? 11.838 -9.115 -12.450 1.00 97.81 240 ILE A CA 1
ATOM 1918 C C . ILE A 1 240 ? 11.827 -10.113 -11.284 1.00 97.81 240 ILE A C 1
ATOM 1920 O O . ILE A 1 240 ? 11.952 -9.701 -10.130 1.00 97.81 240 ILE A O 1
ATOM 1924 N N . LYS A 1 241 ? 11.731 -11.421 -11.558 1.00 98.12 241 LYS A N 1
ATOM 1925 C CA . LYS A 1 241 ? 11.826 -12.470 -10.526 1.00 98.12 241 LYS A CA 1
ATOM 1926 C C . LYS A 1 241 ? 13.147 -12.370 -9.768 1.00 98.12 241 LYS A C 1
ATOM 1928 O O . LYS A 1 241 ? 13.151 -12.382 -8.539 1.00 98.12 241 LYS A O 1
ATOM 1933 N N . ARG A 1 242 ? 14.263 -12.225 -10.489 1.00 98.19 242 ARG A N 1
ATOM 1934 C CA . ARG A 1 242 ? 15.593 -12.031 -9.895 1.00 98.19 242 ARG A CA 1
ATOM 1935 C C . ARG A 1 242 ? 15.671 -10.747 -9.074 1.00 98.19 242 ARG A C 1
ATOM 1937 O O . ARG A 1 242 ? 16.150 -10.798 -7.951 1.00 98.19 242 ARG A O 1
ATOM 1944 N N . PHE A 1 243 ? 15.137 -9.631 -9.572 1.00 98.50 243 PHE A N 1
ATOM 1945 C CA . PHE A 1 243 ? 15.064 -8.372 -8.824 1.00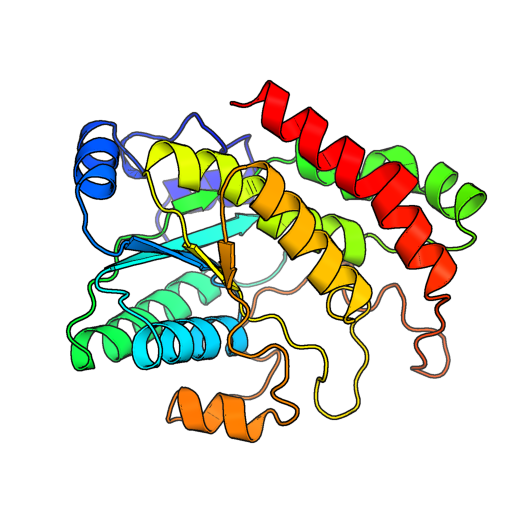 98.50 243 PHE A CA 1
ATOM 1946 C C . PHE A 1 243 ? 14.358 -8.544 -7.469 1.00 98.50 243 PHE A C 1
ATOM 1948 O O . PHE A 1 243 ? 14.867 -8.086 -6.444 1.00 98.50 243 PHE A O 1
ATOM 1955 N N . PHE A 1 244 ? 13.214 -9.233 -7.436 1.00 98.62 244 PHE A N 1
ATOM 1956 C CA . PHE A 1 244 ? 12.509 -9.481 -6.179 1.00 98.62 244 PHE A CA 1
ATOM 1957 C C . PHE A 1 244 ? 13.276 -10.423 -5.252 1.00 98.62 244 PHE A C 1
ATOM 1959 O O . PHE A 1 244 ? 13.455 -10.099 -4.079 1.00 98.62 244 PHE A O 1
ATOM 1966 N N . ASN A 1 245 ? 13.755 -11.555 -5.769 1.00 98.44 245 ASN A N 1
ATOM 1967 C CA . ASN A 1 245 ? 14.375 -12.602 -4.956 1.00 98.44 245 ASN A CA 1
ATOM 1968 C C . ASN A 1 245 ? 15.773 -12.229 -4.446 1.00 98.44 245 ASN A C 1
ATOM 1970 O O . ASN A 1 245 ? 16.109 -12.541 -3.308 1.00 98.44 245 ASN A O 1
ATOM 1974 N N . GLU A 1 246 ? 16.587 -11.581 -5.280 1.00 98.31 246 GLU A N 1
ATOM 1975 C CA . GLU A 1 246 ? 17.986 -11.259 -4.971 1.00 98.31 246 GLU A CA 1
ATOM 1976 C C . GLU A 1 246 ? 18.131 -9.907 -4.253 1.00 98.31 246 GLU A C 1
ATOM 1978 O O . GLU A 1 246 ? 19.145 -9.681 -3.597 1.00 98.31 246 GLU A O 1
ATOM 1983 N N . PHE A 1 247 ? 17.149 -9.000 -4.367 1.00 98.50 247 PHE A N 1
ATOM 1984 C CA . PHE A 1 247 ? 17.252 -7.644 -3.815 1.00 98.50 247 PHE A CA 1
ATOM 1985 C C . PHE A 1 247 ? 16.026 -7.197 -3.013 1.00 98.50 247 PHE A C 1
ATOM 1987 O O . PHE A 1 247 ? 16.137 -6.972 -1.809 1.00 98.50 247 PHE A O 1
ATOM 1994 N N . ALA A 1 248 ? 14.867 -7.030 -3.657 1.00 98.44 248 ALA A N 1
ATOM 1995 C CA . ALA A 1 248 ? 13.793 -6.234 -3.064 1.00 98.44 248 ALA A CA 1
ATOM 1996 C C . ALA A 1 248 ? 13.143 -6.914 -1.846 1.00 98.44 248 ALA A C 1
ATOM 1998 O O . ALA A 1 248 ? 12.928 -6.255 -0.831 1.00 98.44 248 ALA A O 1
ATOM 1999 N N . LEU A 1 249 ? 12.871 -8.224 -1.916 1.00 98.75 249 LEU A N 1
ATOM 2000 C CA . LEU A 1 249 ? 12.283 -8.974 -0.800 1.00 98.75 249 LEU A CA 1
ATOM 2001 C C . LEU A 1 249 ? 13.252 -9.113 0.387 1.00 98.75 249 LEU A C 1
ATOM 2003 O O . LEU A 1 249 ? 12.819 -8.811 1.500 1.00 98.75 249 LEU A O 1
ATOM 2007 N N . PRO A 1 250 ? 14.535 -9.508 0.202 1.00 98.50 250 PRO A N 1
ATOM 2008 C CA . PRO A 1 250 ? 15.504 -9.509 1.299 1.00 98.50 250 PRO A CA 1
ATOM 2009 C C . PRO A 1 250 ? 15.645 -8.142 1.976 1.00 98.50 250 PRO A C 1
ATOM 2011 O O . PRO A 1 250 ? 15.601 -8.065 3.200 1.00 98.50 250 PRO A O 1
ATOM 2014 N N . MET A 1 251 ? 15.744 -7.064 1.188 1.00 98.38 251 MET A N 1
ATOM 2015 C CA . MET A 1 251 ? 15.874 -5.700 1.708 1.00 98.38 251 MET A CA 1
ATOM 2016 C C . MET A 1 251 ? 14.641 -5.280 2.518 1.00 98.38 251 MET A C 1
ATOM 2018 O O . MET A 1 251 ? 14.771 -4.783 3.634 1.00 98.38 251 MET A O 1
ATOM 2022 N N . ALA A 1 252 ? 13.437 -5.495 1.979 1.00 98.44 252 ALA A N 1
ATOM 2023 C CA . ALA A 1 252 ? 12.192 -5.164 2.667 1.00 98.44 252 ALA A CA 1
ATOM 2024 C C . ALA A 1 252 ? 12.046 -5.936 3.989 1.00 98.44 252 ALA A C 1
ATOM 2026 O O . ALA A 1 252 ? 11.696 -5.352 5.014 1.00 98.44 252 ALA A O 1
ATOM 2027 N N . GLU A 1 253 ? 12.351 -7.236 3.979 1.00 98.44 253 GLU A N 1
ATOM 2028 C CA . GLU A 1 253 ? 12.305 -8.076 5.175 1.00 98.44 253 GLU A CA 1
ATOM 2029 C C . GLU A 1 253 ? 13.304 -7.614 6.242 1.00 98.44 253 GLU A C 1
ATOM 2031 O O . GLU A 1 253 ? 12.927 -7.470 7.405 1.00 98.44 253 GLU A O 1
ATOM 2036 N N . GLU A 1 254 ? 14.557 -7.356 5.858 1.00 97.88 254 GLU A N 1
ATOM 2037 C CA . GLU A 1 254 ? 15.594 -6.880 6.775 1.00 97.88 254 GLU A CA 1
ATOM 2038 C C . GLU A 1 254 ? 15.182 -5.565 7.444 1.00 97.88 254 GLU A C 1
ATOM 2040 O O . GLU A 1 254 ? 15.293 -5.424 8.662 1.00 97.88 254 GLU A O 1
ATOM 2045 N N . MET A 1 255 ? 14.667 -4.617 6.660 1.00 96.50 255 MET A N 1
ATOM 2046 C CA . MET A 1 255 ? 14.239 -3.319 7.173 1.00 96.50 255 MET A CA 1
ATOM 2047 C C . MET A 1 255 ? 13.066 -3.444 8.149 1.00 96.50 255 MET A C 1
ATOM 2049 O O . MET A 1 255 ? 13.092 -2.816 9.202 1.00 96.50 255 MET A O 1
ATOM 2053 N N . ILE A 1 256 ? 12.065 -4.286 7.866 1.00 96.38 256 ILE A N 1
ATOM 2054 C CA . ILE A 1 256 ? 10.951 -4.492 8.804 1.00 96.38 256 ILE A CA 1
ATOM 2055 C C . ILE A 1 256 ? 11.407 -5.175 10.090 1.00 96.38 256 ILE A C 1
ATOM 2057 O O . ILE A 1 256 ? 10.985 -4.769 11.168 1.00 96.38 256 ILE A O 1
ATOM 2061 N N . ARG A 1 257 ? 12.308 -6.160 10.015 1.00 95.31 257 ARG A N 1
ATOM 2062 C CA . ARG A 1 257 ? 12.850 -6.825 11.212 1.00 95.31 257 ARG A CA 1
ATOM 2063 C C . ARG A 1 257 ? 13.677 -5.900 12.107 1.00 95.31 257 ARG A C 1
ATOM 2065 O O . ARG A 1 257 ? 13.869 -6.226 13.268 1.00 95.31 257 ARG A O 1
ATOM 2072 N N . LYS A 1 258 ? 14.175 -4.777 11.582 1.00 91.81 258 LYS A N 1
ATOM 2073 C CA . LYS A 1 258 ? 14.840 -3.728 12.373 1.00 91.81 258 LYS A CA 1
ATOM 2074 C C . LYS A 1 258 ? 13.852 -2.787 13.071 1.00 91.81 258 LYS A C 1
ATOM 2076 O O . LYS A 1 258 ? 14.250 -2.092 14.000 1.00 91.81 258 LYS A O 1
ATOM 2081 N N . LEU A 1 259 ? 12.608 -2.727 12.591 1.00 80.44 259 LEU A N 1
ATOM 2082 C CA . LEU A 1 259 ? 11.559 -1.828 13.083 1.00 80.44 259 LEU A CA 1
ATOM 2083 C C . LEU A 1 259 ? 10.584 -2.512 14.054 1.00 80.44 259 LEU A C 1
ATOM 2085 O O . LEU A 1 259 ? 9.916 -1.807 14.808 1.00 80.44 259 LEU A O 1
ATOM 2089 N N . ALA A 1 260 ? 10.478 -3.844 13.995 1.00 62.94 260 ALA A N 1
ATOM 2090 C CA . ALA A 1 260 ? 9.658 -4.687 14.870 1.00 62.94 260 ALA A CA 1
ATOM 2091 C C . ALA A 1 260 ? 10.425 -5.122 16.126 1.00 62.94 260 ALA A C 1
ATOM 2093 O O . ALA A 1 260 ? 9.782 -5.176 17.197 1.00 62.94 260 ALA A O 1
#

Foldseek 3Di:
DDPVVVVCQVVVDAFQQDDDCVQANPVNLVVLLPDPQEEEFEFFWLLSLLQVLLCLVPHPHQEYAYEDEDAPQWDDDPCLSVVSLVLSCVVVVVVNHYYDYYHYHYDNPQLCQQQNDCQVVLCVPLVDDASLLLNLLVSLLSCLSVCVSNVNQEYTYSAECADQPDGDPCRHPLSVVLSQVLSVVSNHGYDHSCHHPHDPVVSCVSSVHDDDTPPSGIDGNRPPVQQDPVSDRDDDPVSSNCCSPVGRSVSSNVVSVVVD

Radius of gyration: 17.65 Å; chains: 1; bounding box: 48×36×53 Å

Sequence (260 aa):
MHREILEILSNKPEIVTGFPDWMLSESRINYLRETEDLAIAEIAGRDSIAATLKAVETGCIKAVIPTIVYSGTEFGNWNRPFEKIALLRELLKKRGVDLFEPVILGSPELWWMLCGRHTAQLSKTFGFYTPCLGCHLYFHTIRIPLSMMINSHIIISGERESHDGRVKLNQIGIALDAYISLLKKFDRELLLPLRYIRSGDVVQSIIGRPWTEGSQQIQCVMSKNYVGENERVEYSEDAIKRFFNEFALPMAEEMIRKLA

Organism: NCBI:txid652676